Protein AF-A0AAD6HNK3-F1 (afdb_monomer)

Foldseek 3Di:
DDDDDDDDDDDDDPDPPPDPPPLPAPEDADADDDPVCQLCLVVVVVVCVVVVHFYFYAHDDVVVVCVVVVNDDPVPDDPVSVVVLLVVSVVSCVVSVDQFDSDQPQPPADCQLLNLLLVLCCVVQNRRHQLSSQLVNLVRCCGTHVSHHNNDLVSSCVSSVVSVHRSVVSSVNSVVDDSVVVNVCSVVVPPPPPDPPDDDDD

Nearest PDB structures (foldseek):
  1r4w-assembly2_D  TM=7.789E-01  e=7.398E-05  Rattus norvegicus
  1yzx-assembly1_B  TM=7.749E-01  e=1.710E-03  Homo sapiens
  3rpp-assembly1_A  TM=7.207E-01  e=1.178E-03  Homo sapiens
  3rpp-as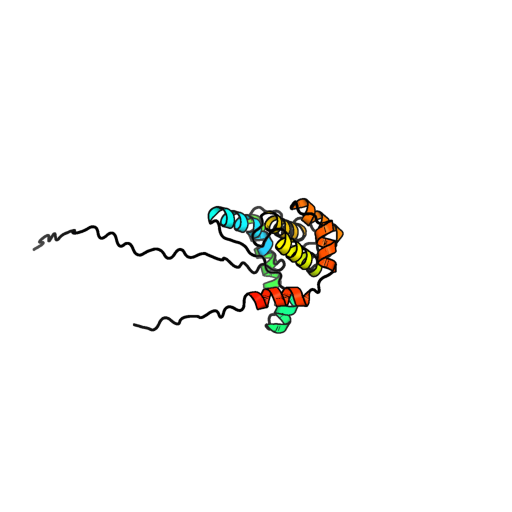sembly2_B  TM=7.094E-01  e=2.006E-03  Homo sapiens
  5xwh-assembly1_A  TM=6.924E-01  e=2.761E-03  Deinococcus radiodurans R1 = ATCC 13939 = DSM 20539

Solvent-accessible surface area (backbone atoms only — not comparable to full-atom values): 12258 Å² total; per-residue (Å²): 144,86,80,88,82,88,84,85,91,80,80,92,73,85,72,85,73,72,73,77,84,70,80,61,74,49,78,44,80,65,25,76,82,52,74,65,55,49,75,42,41,70,59,49,54,54,47,31,67,75,66,71,45,52,49,40,76,36,72,50,62,63,71,63,50,25,71,78,69,75,48,76,56,76,92,75,49,59,69,68,61,58,55,48,50,54,55,51,51,54,51,48,31,63,79,66,71,51,81,65,49,94,76,32,83,49,67,88,57,57,56,66,67,47,45,34,28,49,51,43,45,29,70,75,64,38,62,69,25,71,46,54,54,38,29,53,50,41,55,37,41,29,39,36,55,64,52,41,53,56,61,37,70,69,48,42,26,51,38,25,42,76,29,73,43,66,21,64,63,30,47,60,57,34,70,78,57,62,74,63,61,58,49,49,51,65,52,60,80,61,72,66,82,83,73,79,79,75,80,75,84,129

Organism: NCBI:txid1324776

Radius of gyration: 23.34 Å; Cα contacts (8 Å, |Δi|>4): 187; chains: 1; bounding box: 68×63×58 Å

pLDDT: mean 76.48, std 23.15, range [28.45, 98.56]

Secondary structure (DSSP, 8-state):
------------------------EEEE---S--HHHHHHHHHHHHHHHHHT-EEEE----HHHHHHHHTPPPGGGS-HHHHHHHHHHHHHHHHHHT----SS-TTPSPP-HHHHHHHHHHHHHH-TT-HHHHHHHHHHHHHHHTS---TT-HHHHHHHHHHTTS-HHHHHHHHTSS-HHHHHHHHHHTT--------PPP-

Structure (mmCIF, N/CA/C/O backbone):
data_AF-A0AAD6HNK3-F1
#
_entry.id   AF-A0AAD6HNK3-F1
#
loop_
_atom_site.group_PDB
_atom_site.id
_atom_site.type_symbol
_atom_site.label_atom_id
_atom_site.label_alt_id
_atom_site.label_comp_id
_atom_site.label_asym_id
_atom_site.label_entity_id
_atom_site.label_seq_id
_atom_site.pdbx_PDB_ins_code
_atom_site.Cartn_x
_atom_site.Cartn_y
_atom_site.Cartn_z
_atom_site.occupancy
_atom_site.B_iso_or_equiv
_atom_site.auth_seq_id
_atom_site.auth_comp_id
_atom_site.auth_asym_id
_atom_site.auth_atom_id
_atom_site.pdbx_PDB_model_num
ATOM 1 N N . MET A 1 1 ? 51.265 -46.342 30.326 1.00 39.25 1 MET A N 1
ATOM 2 C CA . MET A 1 1 ? 50.754 -44.956 30.410 1.00 39.25 1 MET A CA 1
ATOM 3 C C . MET A 1 1 ? 49.490 -44.836 29.574 1.00 39.25 1 MET A C 1
ATOM 5 O O . MET A 1 1 ? 49.594 -44.893 28.359 1.00 39.25 1 MET A O 1
ATOM 9 N N . LYS A 1 2 ? 48.328 -44.755 30.231 1.00 35.97 2 LYS A N 1
ATOM 10 C CA . LYS A 1 2 ? 47.051 -44.169 29.773 1.00 35.97 2 LYS A CA 1
ATOM 11 C C . LYS A 1 2 ? 46.091 -44.322 30.959 1.00 35.97 2 LYS A C 1
ATOM 13 O O . LYS A 1 2 ? 45.508 -45.380 31.153 1.00 35.97 2 LYS A O 1
ATOM 18 N N . GLY A 1 3 ? 46.090 -43.317 31.831 1.00 28.45 3 GLY A N 1
ATOM 19 C CA . GLY A 1 3 ? 45.207 -43.238 32.989 1.00 28.45 3 GLY A CA 1
ATOM 20 C C . GLY A 1 3 ? 43.982 -42.408 32.634 1.00 28.45 3 GLY A C 1
ATOM 21 O O . GLY A 1 3 ? 44.117 -41.269 32.196 1.00 28.45 3 GLY A O 1
ATOM 22 N N . SER A 1 4 ? 42.811 -43.009 32.803 1.00 35.03 4 SER A N 1
ATOM 23 C CA . SER A 1 4 ? 41.512 -42.350 32.841 1.00 35.03 4 SER A CA 1
ATOM 24 C C . SER A 1 4 ? 41.441 -41.434 34.065 1.00 35.03 4 SER A C 1
ATOM 26 O O . SER A 1 4 ? 41.804 -41.864 35.158 1.00 35.03 4 SER A O 1
ATOM 28 N N . PHE A 1 5 ? 40.933 -40.212 33.906 1.00 31.34 5 PHE A N 1
ATOM 29 C CA . PHE A 1 5 ? 40.492 -39.384 35.029 1.00 31.34 5 PHE A CA 1
ATOM 30 C C . PHE A 1 5 ? 39.081 -38.868 34.762 1.00 31.34 5 PHE A C 1
ATOM 32 O O . PHE A 1 5 ? 38.806 -38.224 33.753 1.00 31.34 5 PHE A O 1
ATOM 39 N N . LEU A 1 6 ? 38.204 -39.223 35.692 1.00 35.91 6 LEU A N 1
ATOM 40 C CA . LEU A 1 6 ? 36.803 -38.857 35.818 1.00 35.91 6 LEU A CA 1
ATOM 41 C C . LEU A 1 6 ? 36.746 -37.837 36.962 1.00 35.91 6 LEU A C 1
ATOM 43 O O . LEU A 1 6 ? 37.222 -38.148 38.052 1.00 35.91 6 LEU A O 1
ATOM 47 N N . VAL A 1 7 ? 36.202 -36.640 36.738 1.00 32.91 7 VAL A N 1
ATOM 48 C CA . VAL A 1 7 ? 35.832 -35.677 37.799 1.00 32.91 7 VAL A CA 1
ATOM 49 C C . VAL A 1 7 ? 34.654 -34.817 37.282 1.00 32.91 7 VAL A C 1
ATOM 51 O O . VAL A 1 7 ? 34.437 -34.775 36.073 1.00 32.91 7 VAL A O 1
ATOM 54 N N . PRO A 1 8 ? 33.819 -34.214 38.145 1.00 28.88 8 PRO A N 1
ATOM 55 C CA . PRO A 1 8 ? 32.444 -34.630 38.404 1.00 28.88 8 PRO A CA 1
ATOM 56 C C . PRO A 1 8 ? 31.403 -33.626 37.869 1.00 28.88 8 PRO A C 1
ATOM 58 O O . PRO A 1 8 ? 31.723 -32.488 37.541 1.00 28.88 8 PRO A O 1
ATOM 61 N N . VAL A 1 9 ? 30.129 -34.026 37.851 1.00 38.59 9 VAL A N 1
ATOM 62 C CA . VAL A 1 9 ? 28.985 -33.111 37.693 1.00 38.59 9 VAL A CA 1
ATOM 63 C C . VAL A 1 9 ? 28.498 -32.687 39.081 1.00 38.59 9 VAL A C 1
ATOM 65 O O . VAL A 1 9 ? 28.139 -33.563 39.871 1.00 38.59 9 VAL A O 1
ATOM 68 N N . PRO A 1 10 ? 28.417 -31.377 39.371 1.00 30.45 10 PRO A N 1
ATOM 69 C CA . PRO A 1 10 ? 27.518 -30.891 40.406 1.00 30.45 10 PRO A CA 1
ATOM 70 C C . PRO A 1 10 ? 26.607 -29.757 39.914 1.00 30.45 10 PRO A C 1
ATOM 72 O O . PRO A 1 10 ? 27.068 -28.742 39.403 1.00 30.45 10 PRO A O 1
ATOM 75 N N . GLY A 1 11 ? 25.314 -29.908 40.208 1.00 30.30 11 GLY A N 1
ATOM 76 C CA . GLY A 1 11 ? 24.479 -28.788 40.639 1.00 30.30 11 GLY A CA 1
ATOM 77 C C . GLY A 1 11 ? 23.696 -28.059 39.554 1.00 30.30 11 GLY A C 1
ATOM 78 O O . GLY A 1 11 ? 24.193 -27.173 38.871 1.00 30.30 11 GLY A O 1
ATOM 79 N N . THR A 1 12 ? 22.407 -28.376 39.498 1.00 47.00 12 THR A N 1
ATOM 80 C CA . THR A 1 12 ? 21.335 -27.511 39.008 1.00 47.00 12 THR A CA 1
ATOM 81 C C . THR A 1 12 ? 21.426 -26.117 39.637 1.00 47.00 12 THR A C 1
ATOM 83 O O . THR A 1 12 ? 21.018 -25.935 40.781 1.00 47.00 12 THR A O 1
ATOM 86 N N . ASN A 1 13 ? 21.899 -25.125 38.885 1.00 29.30 13 ASN A N 1
ATOM 87 C CA . ASN A 1 13 ? 21.553 -23.733 39.147 1.00 29.30 13 ASN A CA 1
ATOM 88 C C . ASN A 1 13 ? 20.519 -23.316 38.105 1.00 29.30 13 ASN A C 1
ATOM 90 O O . ASN A 1 13 ? 20.842 -22.992 36.964 1.00 29.30 13 ASN A O 1
ATOM 94 N N . HIS A 1 14 ? 19.255 -23.382 38.524 1.00 33.47 14 HIS A N 1
ATOM 95 C CA . HIS A 1 14 ? 18.193 -22.563 37.964 1.00 33.47 14 HIS A CA 1
ATOM 96 C C . HIS A 1 14 ? 18.654 -21.113 38.126 1.00 33.47 14 HIS A C 1
ATOM 98 O O . HIS A 1 14 ? 18.681 -20.597 39.238 1.00 33.47 14 HIS A O 1
ATOM 104 N N . ASP A 1 15 ? 19.090 -20.491 37.040 1.00 32.34 15 ASP A N 1
ATOM 105 C CA . ASP A 1 15 ? 19.336 -19.059 37.015 1.00 32.34 15 ASP A CA 1
ATOM 106 C C . ASP A 1 15 ? 18.029 -18.383 36.580 1.00 32.34 15 ASP A C 1
ATOM 108 O O . ASP A 1 15 ? 17.649 -18.511 35.411 1.00 32.34 15 ASP A O 1
ATOM 112 N N . PRO A 1 16 ? 17.285 -17.718 37.485 1.00 37.75 16 PRO A N 1
ATOM 113 C CA . PRO A 1 16 ? 16.109 -16.954 37.127 1.00 37.75 16 PRO A CA 1
ATOM 114 C C . PRO A 1 16 ? 16.589 -15.582 36.652 1.00 37.75 16 PRO A C 1
ATOM 116 O O . PRO A 1 16 ? 16.291 -14.549 37.252 1.00 37.75 16 PRO A O 1
ATOM 119 N N . ARG A 1 17 ? 17.362 -15.557 35.566 1.00 31.56 17 ARG A N 1
ATOM 120 C CA . ARG A 1 17 ? 17.547 -14.334 34.796 1.00 31.56 17 ARG A CA 1
ATOM 121 C C . ARG A 1 17 ? 16.224 -14.075 34.096 1.00 31.56 17 ARG A C 1
ATOM 123 O O . ARG A 1 17 ? 15.977 -14.584 33.011 1.00 31.56 17 ARG A O 1
ATOM 130 N N . VAL A 1 18 ? 15.370 -13.353 34.822 1.00 35.50 18 VAL A N 1
ATOM 131 C CA . VAL A 1 18 ? 14.187 -12.626 34.362 1.00 35.50 18 VAL A CA 1
ATOM 132 C C . VAL A 1 18 ? 14.390 -12.266 32.896 1.00 35.50 18 VAL A C 1
ATOM 134 O O . VAL A 1 18 ? 15.212 -11.402 32.589 1.00 35.50 18 VAL A O 1
ATOM 137 N N . GLU A 1 19 ? 13.702 -12.966 31.991 1.00 30.16 19 GLU A N 1
ATOM 138 C CA . GLU A 1 19 ? 13.618 -12.491 30.618 1.00 30.16 19 GLU A CA 1
ATOM 139 C C . GLU A 1 19 ? 12.928 -11.130 30.695 1.00 30.16 19 GLU A C 1
ATOM 141 O O . GLU A 1 19 ? 11.803 -11.055 31.199 1.00 30.16 19 GLU A O 1
ATOM 146 N N . PRO A 1 20 ? 13.579 -10.030 30.279 1.00 33.25 20 PRO A N 1
ATOM 147 C CA . PRO A 1 20 ? 12.863 -8.781 30.173 1.00 33.25 20 PRO A CA 1
ATOM 148 C C . PRO A 1 20 ? 11.767 -9.008 29.136 1.00 33.25 20 PRO A C 1
ATOM 150 O O . PRO A 1 20 ? 12.047 -9.387 27.997 1.00 33.25 20 PRO A O 1
ATOM 153 N N . GLU A 1 21 ? 10.522 -8.809 29.560 1.00 29.42 21 GLU A N 1
ATOM 154 C CA . GLU A 1 21 ? 9.335 -8.820 28.716 1.00 29.42 21 GLU A CA 1
ATOM 155 C C . GLU A 1 21 ? 9.482 -7.677 27.702 1.00 29.42 21 GLU A C 1
ATOM 157 O O . GLU A 1 21 ? 9.057 -6.540 27.905 1.00 29.42 21 GLU A O 1
ATOM 162 N N . TYR A 1 22 ? 10.221 -7.947 26.628 1.00 32.38 22 TYR A N 1
ATOM 163 C CA . TYR A 1 22 ? 10.477 -6.982 25.579 1.00 32.38 22 TYR A CA 1
ATOM 164 C C . TYR A 1 22 ? 9.176 -6.863 24.797 1.00 32.38 22 TYR A C 1
ATOM 166 O O . TYR A 1 22 ? 8.897 -7.681 23.917 1.00 32.38 22 TYR A O 1
ATOM 174 N N . GLN A 1 23 ? 8.362 -5.859 25.129 1.00 30.72 23 GLN A N 1
ATOM 175 C CA . GLN A 1 23 ? 7.278 -5.414 24.261 1.00 30.72 23 GLN A CA 1
ATOM 176 C C . GLN A 1 23 ? 7.896 -5.066 22.903 1.00 30.72 23 GLN A C 1
ATOM 178 O O . GLN A 1 23 ? 8.401 -3.964 22.690 1.00 30.72 23 GLN A O 1
ATOM 183 N N . ARG A 1 24 ? 7.910 -6.029 21.975 1.00 36.25 24 ARG A N 1
ATOM 184 C CA . ARG A 1 24 ? 8.343 -5.813 20.596 1.00 36.25 24 ARG A CA 1
ATOM 185 C C . ARG A 1 24 ? 7.287 -4.957 19.913 1.00 36.25 24 ARG A C 1
ATOM 187 O O . ARG A 1 24 ? 6.414 -5.464 19.215 1.00 36.25 24 ARG A O 1
ATOM 194 N N . LYS A 1 25 ? 7.381 -3.643 20.098 1.00 30.39 25 LYS A N 1
ATOM 195 C CA . LYS A 1 25 ? 6.778 -2.678 19.183 1.00 30.39 25 LYS A CA 1
ATOM 196 C C . LYS A 1 25 ? 7.542 -2.791 17.866 1.00 30.39 25 LYS A C 1
ATOM 198 O O . LYS A 1 25 ? 8.607 -2.204 17.700 1.00 30.39 25 LYS A O 1
ATOM 203 N N . SER A 1 26 ? 7.058 -3.626 16.950 1.00 34.84 26 SER A N 1
ATOM 204 C CA . SER A 1 26 ? 7.588 -3.665 15.590 1.00 34.84 26 SER A CA 1
ATOM 205 C C . SER A 1 26 ? 6.954 -2.541 14.782 1.00 34.84 26 SER A C 1
ATOM 207 O O . SER A 1 26 ? 5.930 -2.718 14.127 1.00 34.84 26 SER A O 1
ATOM 209 N N . THR A 1 27 ? 7.565 -1.362 14.828 1.00 33.31 27 THR A N 1
ATOM 210 C CA . THR A 1 27 ? 7.199 -0.256 13.945 1.00 33.31 27 THR A CA 1
ATOM 211 C C . THR A 1 27 ? 7.597 -0.628 12.516 1.00 33.31 27 THR A C 1
ATOM 213 O O . THR A 1 27 ? 8.778 -0.619 12.172 1.00 33.31 27 THR A O 1
ATOM 216 N N . SER A 1 28 ? 6.627 -0.998 11.675 1.00 37.28 28 SER A N 1
ATOM 217 C CA . SER A 1 28 ? 6.866 -1.262 10.254 1.00 37.28 28 SER A CA 1
ATOM 218 C C . SER A 1 28 ? 6.497 -0.027 9.440 1.00 37.28 28 SER A C 1
ATOM 220 O O . SER A 1 28 ? 5.332 0.252 9.164 1.00 37.28 28 SER A O 1
ATOM 222 N N . SER A 1 29 ? 7.508 0.736 9.042 1.00 37.72 29 SER A N 1
ATOM 223 C CA . SER A 1 29 ? 7.374 1.875 8.137 1.00 37.72 29 SER A CA 1
ATOM 224 C C . SER A 1 29 ? 7.132 1.398 6.698 1.00 37.72 29 SER A C 1
ATOM 226 O O . SER A 1 29 ? 8.008 1.460 5.839 1.00 37.72 29 SER A O 1
ATOM 228 N N . SER A 1 30 ? 5.940 0.869 6.416 1.00 35.44 30 SER A N 1
ATOM 229 C CA . SER A 1 30 ? 5.537 0.528 5.049 1.00 35.44 30 SER A CA 1
ATOM 230 C C . SER A 1 30 ? 4.569 1.573 4.508 1.00 35.44 30 SER A C 1
ATOM 232 O O . SER A 1 30 ? 3.353 1.466 4.648 1.00 35.44 30 SER A O 1
ATOM 234 N N . GLY A 1 31 ? 5.151 2.607 3.904 1.00 34.88 31 GLY A N 1
ATOM 235 C CA . GLY A 1 31 ? 4.460 3.660 3.182 1.00 34.88 31 GLY A CA 1
ATOM 236 C C . GLY A 1 31 ? 4.770 3.576 1.691 1.00 34.88 31 GLY A C 1
ATOM 237 O O . GLY A 1 31 ? 5.904 3.792 1.279 1.00 34.88 31 GLY A O 1
ATOM 238 N N . TYR A 1 32 ? 3.741 3.252 0.911 1.00 42.19 32 TYR A N 1
ATOM 239 C CA . TYR A 1 32 ? 3.716 3.063 -0.540 1.00 42.19 32 TYR A CA 1
ATOM 240 C C . TYR A 1 32 ? 4.675 2.052 -1.179 1.00 42.19 32 TYR A C 1
ATOM 242 O O . TYR A 1 32 ? 5.769 1.765 -0.724 1.00 42.19 32 TYR A O 1
ATOM 250 N N . LEU A 1 33 ? 4.193 1.491 -2.281 1.00 51.41 33 LEU A N 1
ATOM 251 C CA . LEU A 1 33 ? 4.428 0.144 -2.784 1.00 51.41 33 LEU A CA 1
ATOM 252 C C . LEU A 1 33 ? 5.654 -0.039 -3.697 1.00 51.41 33 LEU A C 1
ATOM 254 O O . LEU A 1 33 ? 5.539 0.067 -4.924 1.00 51.41 33 LEU A O 1
ATOM 258 N N . PRO A 1 34 ? 6.830 -0.432 -3.187 1.00 62.62 34 PRO A N 1
ATOM 259 C CA . PRO A 1 34 ? 7.730 -1.231 -3.994 1.00 62.62 34 PRO A CA 1
ATOM 260 C C . PRO A 1 34 ? 7.088 -2.609 -4.213 1.00 62.62 34 PRO A C 1
ATOM 262 O O . PRO A 1 34 ? 6.325 -3.095 -3.379 1.00 62.62 34 PRO A O 1
ATOM 265 N N . SER A 1 35 ? 7.427 -3.274 -5.316 1.00 60.47 35 SER A N 1
ATOM 266 C CA . SER A 1 35 ? 6.960 -4.638 -5.602 1.00 60.47 35 SER A CA 1
ATOM 267 C C . SER A 1 35 ? 7.191 -5.603 -4.429 1.00 60.47 35 SER A C 1
ATOM 269 O O . SER A 1 35 ? 6.387 -6.502 -4.214 1.00 60.47 35 SER A O 1
ATOM 271 N N . VAL A 1 36 ? 8.240 -5.382 -3.624 1.00 69.25 36 VAL A N 1
ATOM 272 C CA . VAL A 1 36 ? 8.530 -6.182 -2.419 1.00 69.25 36 VAL A CA 1
ATOM 273 C C . VAL A 1 36 ? 7.455 -6.062 -1.336 1.00 69.25 36 VAL A C 1
ATOM 275 O O . VAL A 1 36 ? 7.157 -7.051 -0.677 1.00 69.25 36 VAL A O 1
ATOM 278 N N . GLY A 1 37 ? 6.824 -4.889 -1.197 1.00 76.12 37 GLY A N 1
ATOM 279 C CA . GLY A 1 37 ? 5.762 -4.676 -0.216 1.00 76.12 37 GLY A CA 1
ATOM 280 C C . GLY A 1 37 ? 4.590 -5.618 -0.463 1.00 76.12 37 GLY A C 1
ATOM 281 O O . GLY A 1 37 ? 4.105 -6.242 0.471 1.00 76.12 37 GLY A O 1
ATOM 282 N N . TYR A 1 38 ? 4.191 -5.793 -1.726 1.00 86.19 38 TYR A N 1
ATOM 283 C CA . TYR A 1 38 ? 3.145 -6.745 -2.100 1.00 86.19 38 TYR A CA 1
ATOM 284 C C . TYR A 1 38 ? 3.608 -8.207 -2.000 1.00 86.19 38 TYR A C 1
ATOM 286 O O . TYR A 1 38 ? 2.895 -9.027 -1.424 1.00 86.19 38 TYR A O 1
ATOM 294 N N . ILE A 1 39 ? 4.812 -8.524 -2.503 1.00 88.19 39 ILE A N 1
ATOM 295 C CA . ILE A 1 39 ? 5.355 -9.896 -2.539 1.00 88.19 39 ILE A CA 1
ATOM 296 C C . ILE A 1 39 ? 5.341 -10.565 -1.157 1.00 88.19 39 ILE A C 1
ATOM 298 O O . ILE A 1 39 ? 5.015 -11.751 -1.053 1.00 88.19 39 ILE A O 1
ATOM 302 N N . ASP A 1 40 ? 5.680 -9.826 -0.099 1.00 86.75 40 ASP A N 1
ATOM 303 C CA . ASP A 1 40 ? 5.786 -10.380 1.253 1.00 86.75 40 ASP A CA 1
ATOM 304 C C . ASP A 1 40 ? 4.598 -10.034 2.168 1.00 86.75 40 ASP A C 1
ATOM 306 O O . ASP A 1 40 ? 4.528 -10.557 3.279 1.00 86.75 40 ASP A O 1
ATOM 310 N N . CYS A 1 41 ? 3.617 -9.242 1.715 1.00 85.88 41 CYS A N 1
ATOM 311 C CA . CYS A 1 41 ? 2.533 -8.728 2.564 1.00 85.88 41 CYS A CA 1
ATOM 312 C C . CYS A 1 41 ? 1.754 -9.828 3.304 1.00 85.88 41 CYS A C 1
ATOM 314 O O . CYS A 1 41 ? 1.608 -9.790 4.526 1.00 85.88 41 CYS A O 1
ATOM 316 N N . ARG A 1 42 ? 1.308 -10.868 2.585 1.00 88.19 42 ARG A N 1
ATOM 317 C CA . ARG A 1 42 ? 0.565 -11.987 3.194 1.00 88.19 42 ARG A CA 1
ATOM 318 C C . ARG A 1 42 ? 1.421 -12.810 4.155 1.00 88.19 42 ARG A C 1
ATOM 320 O O . ARG A 1 42 ? 0.929 -13.266 5.184 1.00 88.19 42 ARG A O 1
ATOM 327 N N . ARG A 1 43 ? 2.710 -12.985 3.852 1.00 89.56 43 ARG A N 1
ATOM 328 C CA . ARG A 1 43 ? 3.647 -13.679 4.750 1.00 89.56 43 ARG A CA 1
ATOM 329 C C . ARG A 1 43 ? 3.904 -12.875 6.017 1.00 89.56 43 ARG A C 1
ATOM 331 O O . ARG A 1 43 ? 3.959 -13.454 7.097 1.00 89.56 43 ARG A O 1
ATOM 338 N N . PHE A 1 44 ? 4.034 -11.561 5.888 1.00 89.94 44 PHE A N 1
ATOM 339 C CA . PHE A 1 44 ? 4.177 -10.662 7.021 1.00 89.94 44 PHE A CA 1
ATOM 340 C C . PHE A 1 44 ? 2.962 -10.755 7.950 1.00 89.94 44 PHE A C 1
ATOM 342 O O . PHE A 1 44 ? 3.135 -10.981 9.141 1.00 89.94 44 PHE A O 1
ATOM 349 N N . GLN A 1 45 ? 1.741 -10.734 7.410 1.00 87.25 45 GLN A N 1
ATOM 350 C CA . GLN A 1 45 ? 0.517 -10.916 8.200 1.00 87.25 45 GLN A CA 1
ATOM 351 C C . GLN A 1 45 ? 0.484 -12.269 8.937 1.00 87.25 45 GLN A C 1
ATOM 353 O O . GLN A 1 45 ? 0.124 -12.337 10.109 1.00 87.25 45 GLN A O 1
ATOM 358 N N . GLN A 1 46 ? 0.917 -13.356 8.289 1.00 90.25 46 GLN A N 1
ATOM 359 C CA . GLN A 1 46 ? 1.040 -14.661 8.951 1.00 90.25 46 GLN A CA 1
ATOM 360 C C . GLN A 1 46 ? 2.060 -14.647 10.093 1.00 90.25 46 GLN A C 1
ATOM 362 O O . GLN A 1 46 ? 1.849 -15.308 11.108 1.00 90.25 46 GLN A O 1
ATOM 367 N N . LEU A 1 47 ? 3.177 -13.936 9.926 1.00 92.12 47 LEU A N 1
ATOM 368 C CA . LEU A 1 47 ? 4.184 -13.797 10.972 1.00 92.12 47 LEU A CA 1
ATOM 369 C C . LEU A 1 47 ? 3.623 -13.018 12.162 1.00 92.12 47 LEU A C 1
ATOM 371 O O . LEU A 1 47 ? 3.751 -13.481 13.287 1.00 92.12 47 LEU A O 1
ATOM 375 N N . VAL A 1 48 ? 2.944 -11.906 11.893 1.00 89.69 48 VAL A N 1
ATOM 376 C CA . VAL A 1 48 ? 2.278 -11.058 12.889 1.00 89.69 48 VAL A CA 1
ATOM 377 C C . VAL A 1 48 ? 1.317 -11.870 13.751 1.00 89.69 48 VAL A C 1
ATOM 379 O O . VAL A 1 48 ? 1.427 -11.832 14.973 1.00 89.69 48 VAL A O 1
ATOM 382 N N . ILE A 1 49 ? 0.465 -12.694 13.127 1.00 89.19 49 ILE A N 1
ATOM 383 C CA . ILE A 1 49 ? -0.452 -13.601 13.837 1.00 89.19 49 ILE A CA 1
ATOM 384 C C . ILE A 1 49 ? 0.321 -14.604 14.703 1.00 89.19 49 ILE A C 1
ATOM 386 O O . ILE A 1 49 ? -0.042 -14.843 15.850 1.00 89.19 49 ILE A O 1
ATOM 390 N N . LYS A 1 50 ? 1.400 -15.196 14.176 1.00 93.44 50 LYS A N 1
ATOM 391 C CA . LYS A 1 50 ? 2.201 -16.192 14.908 1.00 93.44 50 LYS A CA 1
ATOM 392 C C . LYS A 1 50 ? 2.945 -15.608 16.103 1.00 93.44 50 LYS A C 1
ATOM 394 O O . LYS A 1 50 ? 3.174 -16.325 17.070 1.00 93.44 50 LYS A O 1
ATOM 399 N N . THR A 1 51 ? 3.379 -14.355 16.015 1.00 93.81 51 THR A N 1
ATOM 400 C CA . THR A 1 51 ? 4.202 -13.711 17.046 1.00 93.81 51 THR A CA 1
ATOM 401 C C . THR A 1 51 ? 3.415 -12.768 17.944 1.00 93.81 51 THR A C 1
ATOM 403 O O . THR A 1 51 ? 4.002 -12.234 18.879 1.00 93.81 51 THR A O 1
ATOM 406 N N . ASN A 1 52 ? 2.135 -12.525 17.647 1.00 89.81 52 ASN A N 1
ATOM 407 C CA . ASN A 1 52 ? 1.307 -11.510 18.300 1.00 89.81 52 ASN A CA 1
ATOM 408 C C . ASN A 1 52 ? 1.989 -10.125 18.326 1.00 89.81 52 ASN A C 1
ATOM 410 O O . ASN A 1 52 ? 1.977 -9.421 19.335 1.00 89.81 52 ASN A O 1
ATOM 414 N N . ALA A 1 53 ? 2.679 -9.782 17.234 1.00 91.19 53 ALA A N 1
ATOM 415 C CA . ALA A 1 53 ? 3.392 -8.514 17.131 1.00 91.19 53 ALA A CA 1
ATOM 416 C C . ALA A 1 53 ? 2.414 -7.405 16.742 1.00 91.19 53 ALA A C 1
ATOM 418 O O . ALA A 1 53 ? 1.576 -7.623 15.878 1.00 91.19 53 ALA A O 1
ATOM 419 N N . GLN A 1 54 ? 2.562 -6.216 17.324 1.00 90.50 54 GLN A N 1
ATOM 420 C CA . GLN A 1 54 ? 1.764 -5.067 16.902 1.00 90.50 54 GLN A CA 1
ATOM 421 C C . GLN A 1 54 ? 2.349 -4.450 15.635 1.00 90.50 54 GLN A C 1
ATOM 423 O O . GLN A 1 54 ? 3.564 -4.228 15.539 1.00 90.50 54 GLN A O 1
ATOM 428 N N . VAL A 1 55 ? 1.485 -4.136 14.677 1.00 88.88 55 VAL A N 1
ATOM 429 C CA . VAL A 1 55 ? 1.843 -3.506 13.412 1.00 88.88 55 VAL A CA 1
ATOM 430 C C . VAL A 1 55 ? 1.200 -2.137 13.329 1.00 88.88 55 VAL A C 1
ATOM 432 O O . VAL A 1 55 ? -0.006 -1.978 13.431 1.00 88.88 55 VAL A O 1
ATOM 435 N N . ILE A 1 56 ? 2.030 -1.136 13.064 1.00 89.06 56 ILE A N 1
ATOM 436 C CA . ILE A 1 56 ? 1.589 0.238 12.842 1.00 89.06 56 ILE A CA 1
ATOM 437 C C . ILE A 1 56 ? 2.064 0.640 11.455 1.00 89.06 56 ILE A C 1
ATOM 439 O O . ILE A 1 56 ? 3.272 0.659 11.213 1.00 89.06 56 ILE A O 1
ATOM 443 N N . TYR A 1 57 ? 1.137 0.969 10.556 1.00 87.56 57 TYR A N 1
ATOM 444 C CA . TYR A 1 57 ? 1.498 1.480 9.235 1.00 87.56 57 TYR A CA 1
ATOM 445 C C . TYR A 1 57 ? 1.806 2.965 9.283 1.00 87.56 57 TYR A C 1
ATOM 447 O O . TYR A 1 57 ? 1.079 3.753 9.886 1.00 87.56 57 TYR A O 1
ATOM 455 N N . LYS A 1 58 ? 2.868 3.347 8.577 1.00 84.94 58 LYS A N 1
ATOM 456 C CA . LYS A 1 58 ? 3.267 4.741 8.405 1.00 84.94 58 LYS A CA 1
ATOM 457 C C . LYS A 1 58 ? 3.396 5.040 6.916 1.00 84.94 58 LYS A C 1
ATOM 459 O O . LYS A 1 58 ? 4.317 4.512 6.287 1.00 84.94 58 LYS A O 1
ATOM 464 N N . PRO A 1 59 ? 2.485 5.840 6.339 1.00 85.25 59 PRO A N 1
ATOM 465 C CA . PRO A 1 59 ? 2.622 6.328 4.976 1.00 85.25 59 PRO A CA 1
ATOM 466 C C . PRO A 1 59 ? 3.929 7.103 4.786 1.00 85.25 59 PRO A C 1
ATOM 468 O O . PRO A 1 59 ? 4.396 7.777 5.697 1.00 85.25 59 PRO A O 1
ATOM 471 N N . ILE A 1 60 ? 4.519 7.013 3.596 1.00 81.56 60 ILE A N 1
ATOM 472 C CA . ILE A 1 60 ? 5.781 7.672 3.244 1.00 81.56 60 ILE A CA 1
ATOM 473 C C . ILE A 1 60 ? 5.619 8.248 1.843 1.00 81.56 60 ILE A C 1
ATOM 475 O O . ILE A 1 60 ? 5.172 7.557 0.924 1.00 81.56 60 ILE A O 1
ATOM 479 N N . ASP A 1 61 ? 6.016 9.505 1.662 1.00 82.62 61 ASP A N 1
ATOM 480 C CA . ASP A 1 61 ? 6.200 10.084 0.335 1.00 82.62 61 ASP A CA 1
ATOM 481 C C . ASP A 1 61 ? 7.606 9.759 -0.176 1.00 82.62 61 ASP A C 1
ATOM 483 O O . ASP A 1 61 ? 8.593 10.397 0.194 1.00 82.62 61 ASP A O 1
ATOM 487 N N . LEU A 1 62 ? 7.708 8.752 -1.043 1.00 77.62 62 LEU A N 1
ATOM 488 C CA . LEU A 1 62 ? 8.991 8.324 -1.597 1.00 77.62 62 LEU A CA 1
ATOM 489 C C . LEU A 1 62 ? 9.629 9.366 -2.523 1.00 77.62 62 LEU A C 1
ATOM 491 O O . LEU A 1 62 ? 10.854 9.443 -2.571 1.00 77.62 62 LEU A O 1
ATOM 495 N N . ILE A 1 63 ? 8.840 10.156 -3.260 1.00 80.12 63 ILE A N 1
ATOM 496 C CA . ILE A 1 63 ? 9.386 11.168 -4.178 1.00 80.12 63 ILE A CA 1
ATOM 497 C C . ILE A 1 63 ? 10.045 12.270 -3.356 1.00 80.12 63 ILE A C 1
ATOM 499 O O . ILE A 1 63 ? 11.207 12.606 -3.596 1.00 80.12 63 ILE A O 1
ATOM 503 N N . TYR A 1 64 ? 9.331 12.760 -2.343 1.00 82.38 64 TYR A N 1
ATOM 504 C CA . TYR A 1 64 ? 9.878 13.712 -1.388 1.00 82.38 64 TYR A CA 1
ATOM 505 C C . TYR A 1 64 ? 11.100 13.130 -0.662 1.00 82.38 64 TYR A C 1
ATOM 507 O O . TYR A 1 64 ? 12.165 13.744 -0.667 1.00 82.38 64 TYR A O 1
ATOM 515 N N . THR A 1 65 ? 11.011 11.895 -0.156 1.00 82.12 65 THR A N 1
ATOM 516 C CA . THR A 1 65 ? 12.127 11.221 0.532 1.00 82.12 65 THR A CA 1
ATOM 517 C C . THR A 1 65 ? 13.378 11.121 -0.346 1.00 82.12 65 THR A C 1
ATOM 519 O O . THR A 1 65 ? 14.487 11.371 0.127 1.00 82.12 65 THR A O 1
ATOM 522 N N . PHE A 1 66 ? 13.245 10.792 -1.636 1.00 80.81 66 PHE A N 1
ATOM 523 C CA . PHE A 1 66 ? 14.383 10.767 -2.562 1.00 80.81 66 PHE A CA 1
ATOM 524 C C . PHE A 1 66 ? 15.007 12.154 -2.750 1.00 80.81 66 PHE A C 1
ATOM 526 O O . PHE A 1 66 ? 16.233 12.260 -2.755 1.00 80.81 66 PHE A O 1
ATOM 533 N N . SER A 1 67 ? 14.186 13.207 -2.833 1.00 81.62 67 SER A N 1
ATOM 534 C CA . SER A 1 67 ? 14.674 14.583 -3.000 1.00 81.62 67 SER A CA 1
ATOM 535 C C . SER A 1 67 ? 15.519 15.076 -1.822 1.00 81.62 67 SER A C 1
ATOM 537 O O . SER A 1 67 ? 16.513 15.760 -2.045 1.00 81.62 67 SER A O 1
ATOM 539 N N . ILE A 1 68 ? 15.184 14.672 -0.591 1.00 82.94 68 ILE A N 1
ATOM 540 C CA . ILE A 1 68 ? 15.897 15.108 0.622 1.00 82.94 68 ILE A CA 1
ATOM 541 C C . ILE A 1 68 ? 17.063 14.190 1.019 1.00 82.94 68 ILE A C 1
ATOM 543 O O . ILE A 1 68 ? 17.984 14.630 1.698 1.00 82.94 68 ILE A O 1
ATOM 547 N N . SER A 1 69 ? 17.048 12.915 0.611 1.00 81.44 69 SER A N 1
ATOM 548 C CA . SER A 1 69 ? 18.078 11.926 0.986 1.00 81.44 69 SER A CA 1
ATOM 549 C C . SER A 1 69 ? 19.226 11.795 -0.020 1.00 81.44 69 SER A C 1
ATOM 551 O O . SER A 1 69 ? 20.195 11.086 0.245 1.00 81.44 69 SER A O 1
ATOM 553 N N . GLY A 1 70 ? 19.115 12.421 -1.197 1.00 76.06 70 GLY A N 1
ATOM 554 C CA . GLY A 1 70 ? 20.073 12.258 -2.298 1.00 76.06 70 GLY A CA 1
ATOM 555 C C . GLY A 1 70 ? 19.946 10.921 -3.045 1.00 76.06 70 GLY A C 1
ATOM 556 O O . GLY A 1 70 ? 20.778 10.594 -3.892 1.00 76.06 70 GLY A O 1
ATOM 557 N N . GLY A 1 71 ? 18.912 10.127 -2.750 1.00 78.75 71 GLY A N 1
ATOM 558 C CA . GLY A 1 71 ? 18.626 8.880 -3.451 1.00 78.75 71 GLY A CA 1
ATOM 559 C C . GLY A 1 71 ? 18.043 9.116 -4.848 1.00 78.75 71 GLY A C 1
ATOM 560 O O . GLY A 1 71 ? 17.165 9.950 -5.036 1.00 78.75 71 GLY A O 1
ATOM 561 N N . LEU A 1 72 ? 18.478 8.331 -5.840 1.00 79.75 72 LEU A N 1
ATOM 562 C CA . LEU A 1 72 ? 17.930 8.428 -7.197 1.00 79.75 72 LEU A CA 1
ATOM 563 C C . LEU A 1 72 ? 16.568 7.712 -7.329 1.00 79.75 72 LEU A C 1
ATOM 565 O O . LEU A 1 72 ? 16.471 6.506 -7.017 1.00 79.75 72 LEU A O 1
ATOM 569 N N . PRO A 1 73 ? 15.543 8.392 -7.888 1.00 79.69 73 PRO A N 1
ATOM 570 C CA . PRO A 1 73 ? 14.299 7.768 -8.320 1.00 79.69 73 PRO A CA 1
ATOM 571 C C . PRO A 1 73 ? 14.552 6.567 -9.229 1.00 79.69 73 PRO A C 1
ATOM 573 O O . PRO A 1 73 ? 15.518 6.532 -9.991 1.00 79.69 73 PRO A O 1
ATOM 576 N N . VAL A 1 74 ? 13.651 5.580 -9.193 1.00 80.88 74 VAL A N 1
ATOM 577 C CA . VAL A 1 74 ? 13.827 4.302 -9.909 1.00 80.88 74 VAL A CA 1
ATOM 578 C C . VAL A 1 74 ? 14.193 4.510 -11.379 1.00 80.88 74 VAL A C 1
ATOM 580 O O . VAL A 1 74 ? 15.163 3.911 -11.830 1.00 80.88 74 VAL A O 1
ATOM 583 N N . LYS A 1 75 ? 13.473 5.384 -12.097 1.00 80.25 75 LYS A N 1
ATOM 584 C CA . LYS A 1 75 ? 13.671 5.641 -13.536 1.00 80.25 75 LYS A CA 1
ATOM 585 C C . LYS A 1 75 ? 15.051 6.218 -13.888 1.00 80.25 75 LYS A C 1
ATOM 587 O O . LYS A 1 75 ? 15.456 6.115 -15.036 1.00 80.25 75 LYS A O 1
ATOM 592 N N . GLN A 1 76 ? 15.760 6.802 -12.923 1.00 83.56 76 GLN A N 1
ATOM 593 C CA . GLN A 1 76 ? 17.081 7.414 -13.114 1.00 83.56 76 GLN A CA 1
ATOM 594 C C . GLN A 1 76 ? 18.235 6.464 -12.752 1.00 83.56 76 GLN A C 1
ATOM 596 O O . GLN A 1 76 ? 19.402 6.842 -12.807 1.00 83.56 76 GLN A O 1
ATOM 601 N N . ARG A 1 77 ? 17.934 5.225 -12.345 1.00 85.31 77 ARG A N 1
ATOM 602 C CA . ARG A 1 77 ? 18.956 4.224 -12.013 1.00 85.31 77 ARG A CA 1
ATOM 603 C C . ARG A 1 77 ? 19.572 3.638 -13.286 1.00 85.31 77 ARG A C 1
ATOM 605 O O . ARG A 1 77 ? 18.932 3.597 -14.331 1.00 85.31 77 ARG A O 1
ATOM 612 N N . ALA A 1 78 ? 20.797 3.124 -13.165 1.00 88.88 78 ALA A N 1
ATOM 613 C CA . ALA A 1 78 ? 21.513 2.483 -14.269 1.00 88.88 78 ALA A CA 1
ATOM 614 C C . ALA A 1 78 ? 20.664 1.388 -14.966 1.00 88.88 78 ALA A C 1
ATOM 616 O O . ALA A 1 78 ? 19.983 0.626 -14.263 1.00 88.88 78 ALA A O 1
ATOM 617 N N . PRO A 1 79 ? 20.734 1.246 -16.307 1.00 89.75 79 PRO A N 1
ATOM 618 C CA . PRO A 1 79 ? 19.919 0.289 -17.065 1.00 89.75 79 PRO A CA 1
ATOM 619 C C . PRO A 1 79 ? 20.004 -1.153 -16.552 1.00 89.75 79 PRO A C 1
ATOM 621 O O . PRO A 1 79 ? 19.000 -1.860 -16.505 1.00 89.75 79 PRO A O 1
ATOM 624 N N . GLN A 1 80 ? 21.179 -1.575 -16.078 1.00 92.38 80 GLN A N 1
ATOM 625 C CA . GLN A 1 80 ? 21.403 -2.907 -15.515 1.00 92.38 80 GLN A CA 1
ATOM 626 C C . GLN A 1 80 ? 20.557 -3.137 -14.255 1.00 92.38 80 GLN A C 1
ATOM 628 O O . GLN A 1 80 ? 19.984 -4.209 -14.081 1.00 92.38 80 GLN A O 1
ATOM 633 N N . ARG A 1 81 ? 20.414 -2.120 -13.392 1.00 88.62 81 ARG A N 1
ATOM 634 C CA . ARG A 1 81 ? 19.582 -2.202 -12.177 1.00 88.62 81 ARG A CA 1
ATOM 635 C C . ARG A 1 81 ? 18.092 -2.213 -12.507 1.00 88.62 81 ARG A C 1
ATOM 637 O O . ARG A 1 81 ? 17.324 -2.867 -11.804 1.00 88.62 81 ARG A O 1
ATOM 644 N N . LEU A 1 82 ? 17.688 -1.494 -13.554 1.00 87.06 82 LEU A N 1
ATOM 645 C CA . LEU A 1 82 ? 16.313 -1.515 -14.055 1.00 87.06 82 LEU A CA 1
ATOM 646 C C . LEU A 1 82 ? 15.952 -2.897 -14.611 1.00 87.06 82 LEU A C 1
ATOM 648 O O . LEU A 1 82 ? 14.925 -3.448 -14.229 1.00 87.06 82 LEU A O 1
ATOM 652 N N . ALA A 1 83 ? 16.821 -3.484 -15.437 1.00 89.25 83 ALA A N 1
ATOM 653 C CA . ALA A 1 83 ? 16.626 -4.822 -15.988 1.00 89.25 83 ALA A CA 1
ATOM 654 C C . ALA A 1 83 ? 16.606 -5.899 -14.890 1.00 89.25 83 ALA A C 1
ATOM 656 O O . ALA A 1 83 ? 15.697 -6.727 -14.843 1.00 89.25 83 ALA A O 1
ATOM 657 N N . TYR A 1 84 ? 17.561 -5.843 -13.955 1.00 90.94 84 TYR A N 1
ATOM 658 C CA . TYR A 1 84 ? 17.668 -6.817 -12.867 1.00 90.94 84 TYR A CA 1
ATOM 659 C C . TYR A 1 84 ? 16.435 -6.828 -11.952 1.00 90.94 84 TYR A C 1
ATOM 661 O O . TYR A 1 84 ? 16.029 -7.884 -11.475 1.00 90.94 84 TYR A O 1
ATOM 669 N N . ARG A 1 85 ? 15.774 -5.677 -11.757 1.00 88.88 85 ARG A N 1
ATOM 670 C CA . ARG A 1 85 ? 14.513 -5.607 -11.003 1.00 88.88 85 ARG A CA 1
ATOM 671 C C . ARG A 1 85 ? 13.450 -6.546 -11.577 1.00 88.88 85 ARG A C 1
ATOM 673 O O . ARG A 1 85 ? 12.773 -7.213 -10.802 1.00 88.88 85 ARG A O 1
ATOM 680 N N . PHE A 1 86 ? 13.290 -6.598 -12.899 1.00 90.44 86 PHE A N 1
ATOM 681 C CA . PHE A 1 86 ? 12.288 -7.465 -13.525 1.00 90.44 86 PHE A CA 1
ATOM 682 C C . PHE A 1 86 ? 12.635 -8.947 -13.362 1.00 90.44 86 PHE A C 1
ATOM 684 O O . PHE A 1 86 ? 11.742 -9.749 -13.105 1.00 90.44 86 PHE A O 1
ATOM 691 N N . VAL A 1 87 ? 13.927 -9.290 -13.413 1.00 93.81 87 VAL A N 1
ATOM 692 C CA . VAL A 1 87 ? 14.411 -10.651 -13.128 1.00 93.81 87 VAL A CA 1
ATOM 693 C C . VAL A 1 87 ? 14.058 -11.068 -11.698 1.00 93.81 87 VAL A C 1
ATOM 695 O O . VAL A 1 87 ? 13.532 -12.158 -11.492 1.00 93.81 87 VAL A O 1
ATOM 698 N N . GLU A 1 88 ? 14.304 -10.205 -10.709 1.00 92.62 88 GLU A N 1
ATOM 699 C CA . GLU A 1 88 ? 13.928 -10.482 -9.317 1.00 92.62 88 GLU A CA 1
ATOM 700 C C . GLU A 1 88 ? 12.415 -10.596 -9.147 1.00 92.62 88 GLU A C 1
ATOM 702 O O . GLU A 1 88 ? 11.943 -11.513 -8.482 1.00 92.62 88 GLU A O 1
ATOM 707 N N . MET A 1 89 ? 11.638 -9.700 -9.758 1.00 91.69 89 MET A N 1
ATOM 708 C CA . MET A 1 89 ? 10.178 -9.754 -9.672 1.00 91.69 89 MET A CA 1
ATOM 709 C C . MET A 1 89 ? 9.622 -11.069 -10.225 1.00 91.69 89 MET A C 1
ATOM 711 O O . MET A 1 89 ? 8.790 -11.688 -9.564 1.00 91.69 89 MET A O 1
ATOM 715 N N . GLU A 1 90 ? 10.111 -11.534 -11.377 1.00 93.06 90 GLU A N 1
ATOM 716 C CA . G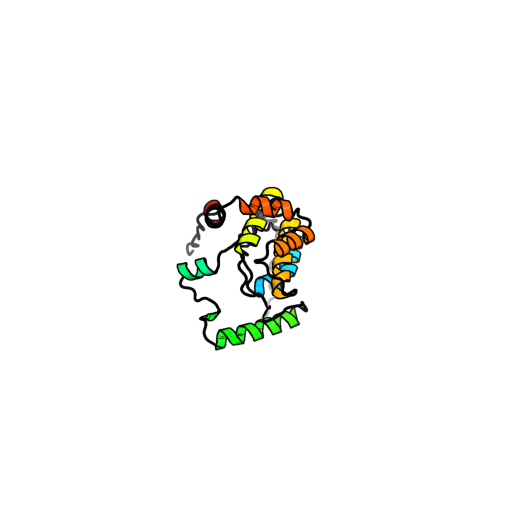LU A 1 90 ? 9.703 -12.826 -11.938 1.00 93.06 90 GLU A CA 1
ATOM 717 C C . GLU A 1 90 ? 10.136 -13.994 -11.043 1.00 93.06 90 GLU A C 1
ATOM 719 O O . GLU A 1 90 ? 9.341 -14.885 -10.747 1.00 93.06 90 GLU A O 1
ATOM 724 N N . ARG A 1 91 ? 11.368 -13.963 -10.522 1.00 94.69 91 ARG A N 1
ATOM 725 C CA . ARG A 1 91 ? 11.851 -14.992 -9.595 1.00 94.69 91 ARG A CA 1
ATOM 726 C C . ARG A 1 91 ? 10.971 -15.079 -8.348 1.00 94.69 91 ARG A C 1
ATOM 728 O O . ARG A 1 91 ? 10.582 -16.171 -7.941 1.00 94.69 91 ARG A O 1
ATOM 735 N N . TRP A 1 92 ? 10.628 -13.944 -7.744 1.00 93.19 92 TRP A N 1
ATOM 736 C CA . TRP A 1 92 ? 9.781 -13.910 -6.552 1.00 93.19 92 TRP A CA 1
ATOM 737 C C . TRP A 1 92 ? 8.343 -14.320 -6.840 1.00 93.19 92 TRP A C 1
ATOM 739 O O . TRP A 1 92 ? 7.764 -15.043 -6.031 1.00 93.19 92 TRP A O 1
ATOM 749 N N . ARG A 1 93 ? 7.788 -13.935 -7.994 1.00 92.88 93 ARG A N 1
ATOM 750 C CA . ARG A 1 93 ? 6.487 -14.427 -8.460 1.00 92.88 93 ARG A CA 1
ATOM 751 C C . ARG A 1 93 ? 6.451 -15.955 -8.467 1.00 92.88 93 ARG A C 1
ATOM 753 O O . ARG A 1 93 ? 5.520 -16.5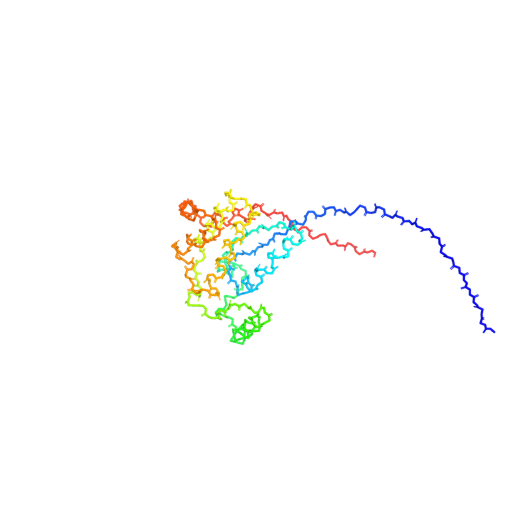34 -7.915 1.00 92.88 93 ARG A O 1
ATOM 760 N N . GLN A 1 94 ? 7.484 -16.591 -9.019 1.00 94.00 94 GLN A N 1
ATOM 761 C CA . GLN A 1 94 ? 7.604 -18.050 -9.079 1.00 94.00 94 GLN A CA 1
ATOM 762 C C . GLN A 1 94 ? 7.801 -18.675 -7.691 1.00 94.00 94 GLN A C 1
ATOM 764 O O . GLN A 1 94 ? 7.056 -19.577 -7.319 1.00 94.00 94 GLN A O 1
ATOM 769 N N . ILE A 1 95 ? 8.744 -18.168 -6.885 1.00 94.31 95 ILE A N 1
ATOM 770 C CA . ILE A 1 95 ? 9.024 -18.703 -5.536 1.00 94.31 95 ILE A CA 1
ATOM 771 C C . ILE A 1 95 ? 7.807 -18.569 -4.614 1.00 94.31 95 ILE A C 1
ATOM 773 O O . ILE A 1 95 ? 7.563 -19.433 -3.770 1.00 94.31 95 ILE A O 1
ATOM 777 N N . ARG A 1 96 ? 7.065 -17.460 -4.706 1.00 90.44 96 ARG A N 1
ATOM 778 C CA . ARG A 1 96 ? 5.904 -17.214 -3.843 1.00 90.44 96 ARG A CA 1
ATOM 779 C C . ARG A 1 96 ? 4.602 -17.780 -4.402 1.00 90.44 96 ARG A C 1
ATOM 781 O O . ARG A 1 96 ? 3.676 -17.924 -3.612 1.00 90.44 96 ARG A O 1
ATOM 788 N N . ASN A 1 97 ? 4.549 -18.106 -5.693 1.00 92.62 97 ASN A N 1
ATOM 789 C CA . ASN A 1 97 ? 3.347 -18.539 -6.405 1.00 92.62 97 ASN A CA 1
ATOM 790 C C . ASN A 1 97 ? 2.158 -17.580 -6.191 1.00 92.62 97 ASN A C 1
ATOM 792 O O . ASN A 1 97 ? 1.082 -17.984 -5.756 1.00 92.62 97 ASN A O 1
ATOM 796 N N . ILE A 1 98 ? 2.384 -16.288 -6.447 1.00 91.69 98 ILE A N 1
ATOM 797 C CA . ILE A 1 98 ? 1.375 -15.224 -6.305 1.00 91.69 98 ILE A CA 1
ATOM 798 C C . ILE A 1 98 ? 1.072 -14.573 -7.662 1.00 91.69 98 ILE A C 1
ATOM 800 O O . ILE A 1 98 ? 1.957 -14.528 -8.524 1.00 91.69 98 ILE A O 1
ATOM 804 N N . PRO A 1 99 ? -0.141 -14.030 -7.873 1.00 93.38 99 PRO A N 1
ATOM 805 C CA . PRO A 1 99 ? -0.403 -13.190 -9.035 1.00 93.38 99 PRO A CA 1
ATOM 806 C C . PRO A 1 99 ? 0.436 -11.911 -8.927 1.00 93.38 99 PRO A C 1
ATOM 808 O O . PRO A 1 99 ? 0.294 -11.161 -7.975 1.00 93.38 99 PRO A O 1
ATOM 811 N N . LEU A 1 100 ? 1.336 -11.669 -9.881 1.00 94.31 100 LEU A N 1
ATOM 812 C CA . LEU A 1 100 ? 2.168 -10.465 -9.916 1.00 94.31 100 LEU A CA 1
ATOM 813 C C . LEU A 1 100 ? 2.326 -9.996 -11.362 1.00 94.31 100 LEU A C 1
ATOM 815 O O . LEU A 1 100 ? 2.901 -10.702 -12.191 1.00 94.31 100 LEU A O 1
ATOM 819 N N . VAL A 1 101 ? 1.851 -8.789 -11.645 1.00 94.25 101 VAL A N 1
ATOM 820 C CA . VAL A 1 101 ? 2.056 -8.076 -12.903 1.00 94.25 101 VAL A CA 1
ATOM 821 C C . VAL A 1 101 ? 3.352 -7.278 -12.788 1.00 94.25 101 VAL A C 1
ATOM 823 O O . VAL A 1 101 ? 3.505 -6.424 -11.916 1.00 94.25 101 VAL A O 1
ATOM 826 N N . LEU A 1 102 ? 4.323 -7.567 -13.659 1.00 90.81 102 LEU A N 1
ATOM 827 C CA . LEU A 1 102 ? 5.659 -6.966 -13.572 1.00 90.81 102 LEU A CA 1
ATOM 828 C C . LEU A 1 102 ? 5.661 -5.474 -13.923 1.00 90.81 102 LEU A C 1
ATOM 830 O O . LEU A 1 102 ? 6.479 -4.712 -13.403 1.00 90.81 102 LEU A O 1
ATOM 834 N N . GLN A 1 103 ? 4.752 -5.070 -14.808 1.00 90.31 103 GLN A N 1
ATOM 835 C CA . GLN A 1 103 ? 4.575 -3.698 -15.272 1.00 90.31 103 GLN A CA 1
ATOM 836 C C . GLN A 1 103 ? 3.087 -3.334 -15.219 1.00 90.31 103 GLN A C 1
ATOM 838 O O . GLN A 1 103 ? 2.426 -3.361 -16.253 1.00 90.31 103 GLN A O 1
ATOM 843 N N . PRO A 1 104 ? 2.535 -3.050 -14.025 1.00 91.81 104 PRO A N 1
ATOM 844 C CA . PRO A 1 104 ? 1.121 -2.734 -13.905 1.00 91.81 104 PRO A CA 1
ATOM 845 C C . PRO A 1 104 ? 0.754 -1.468 -14.673 1.00 91.81 104 PRO A C 1
ATOM 847 O O . PRO A 1 104 ? 1.466 -0.463 -14.590 1.00 91.81 104 PRO A O 1
ATOM 850 N N . LYS A 1 105 ? -0.399 -1.488 -15.344 1.00 92.69 105 LYS A N 1
ATOM 851 C CA . LYS A 1 105 ? -0.902 -0.403 -16.199 1.00 92.69 105 LYS A CA 1
ATOM 852 C C . LYS A 1 105 ? -0.835 1.003 -15.591 1.00 92.69 105 LYS A C 1
ATOM 854 O O . LYS A 1 105 ? -0.487 1.949 -16.291 1.00 92.69 105 LYS A O 1
ATOM 859 N N . PHE A 1 106 ? -1.192 1.150 -14.316 1.00 89.50 106 PHE A N 1
ATOM 860 C CA . PHE A 1 106 ? -1.298 2.456 -13.650 1.00 89.50 106 PHE A CA 1
ATOM 861 C C . PHE A 1 106 ? -0.059 2.835 -12.829 1.00 89.50 106 PHE A C 1
ATOM 863 O O . PHE A 1 106 ? -0.043 3.883 -12.193 1.00 89.50 106 PHE A O 1
ATOM 870 N N . TYR A 1 107 ? 0.989 2.006 -12.812 1.00 85.25 107 TYR A N 1
ATOM 871 C CA . TYR A 1 107 ? 2.165 2.270 -11.987 1.00 85.25 107 TYR A CA 1
ATOM 872 C C . TYR A 1 107 ? 3.183 3.190 -12.694 1.00 85.25 107 TYR A C 1
ATOM 874 O O . TYR A 1 107 ? 3.569 2.916 -13.833 1.00 85.25 107 TYR A O 1
ATOM 882 N N . PRO A 1 108 ? 3.737 4.215 -12.014 1.00 86.00 108 PRO A N 1
ATOM 883 C CA . PRO A 1 108 ? 3.437 4.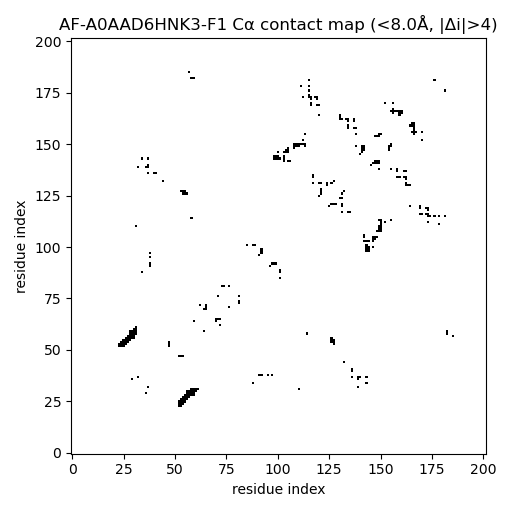643 -10.644 1.00 86.00 108 PRO A CA 1
ATOM 884 C C . PRO A 1 108 ? 2.165 5.507 -10.566 1.00 86.00 108 PRO A C 1
ATOM 886 O O . PRO A 1 108 ? 2.066 6.508 -11.271 1.00 86.00 108 PRO A O 1
ATOM 889 N N . ALA A 1 109 ? 1.243 5.144 -9.670 1.00 86.94 109 ALA A N 1
ATOM 890 C CA . ALA A 1 109 ? 0.069 5.947 -9.319 1.00 86.94 109 ALA A CA 1
ATOM 891 C C . ALA A 1 109 ? 0.379 6.866 -8.121 1.00 86.94 109 ALA A C 1
ATOM 893 O O . ALA A 1 109 ? 1.337 6.610 -7.388 1.00 86.94 109 ALA A O 1
ATOM 894 N N . ASP A 1 110 ? -0.415 7.924 -7.923 1.00 88.31 110 ASP A N 1
ATOM 895 C CA . ASP A 1 110 ? -0.291 8.816 -6.762 1.00 88.31 110 ASP A CA 1
ATOM 896 C C . ASP A 1 110 ? -0.933 8.192 -5.500 1.00 88.31 110 ASP A C 1
ATOM 898 O O . ASP A 1 110 ? -2.134 7.907 -5.500 1.00 88.31 110 ASP A O 1
ATOM 902 N N . PRO A 1 111 ? -0.173 8.005 -4.400 1.00 89.44 111 PRO A N 1
ATOM 903 C CA . PRO A 1 111 ? -0.688 7.493 -3.129 1.00 89.44 111 PRO A CA 1
ATOM 904 C C . PRO A 1 111 ? -1.695 8.323 -2.396 1.00 89.44 111 PRO A C 1
ATOM 906 O O . PRO A 1 111 ? -2.314 7.824 -1.457 1.00 89.44 111 PRO A O 1
ATOM 909 N N . SER A 1 112 ? -1.672 9.620 -2.656 1.00 89.06 112 SER A N 1
ATOM 910 C CA . SER A 1 112 ? -1.826 10.576 -1.568 1.00 89.06 112 SER A CA 1
ATOM 911 C C . SER A 1 112 ? -3.191 10.475 -0.905 1.00 89.06 112 SER A C 1
ATOM 913 O O . SER A 1 112 ? -3.297 10.533 0.317 1.00 89.06 112 SER A O 1
ATOM 915 N N . LEU A 1 113 ? -4.226 10.230 -1.706 1.00 91.94 113 LEU A N 1
ATOM 916 C CA . LEU A 1 113 ? -5.575 10.011 -1.208 1.00 91.94 113 LEU A CA 1
ATOM 917 C C . LEU A 1 113 ? -5.711 8.692 -0.431 1.00 91.94 113 LEU A C 1
ATOM 919 O O . LEU A 1 113 ? -6.302 8.683 0.644 1.00 91.94 113 LEU A O 1
ATOM 923 N N . ALA A 1 114 ? -5.126 7.595 -0.922 1.00 93.81 114 ALA A N 1
ATOM 924 C CA . ALA A 1 114 ? -5.145 6.305 -0.231 1.00 93.81 114 ALA A CA 1
ATOM 925 C C . ALA A 1 114 ? -4.408 6.367 1.118 1.00 93.81 114 ALA A C 1
ATOM 927 O O . ALA A 1 114 ? -4.849 5.758 2.088 1.00 93.81 114 ALA A O 1
ATOM 928 N N . HIS A 1 115 ? -3.318 7.136 1.200 1.00 92.56 115 HIS A N 1
ATOM 929 C CA . HIS A 1 115 ? -2.610 7.396 2.455 1.00 92.56 115 HIS A CA 1
ATOM 930 C C . HIS A 1 115 ? -3.474 8.144 3.472 1.00 92.56 115 HIS A C 1
ATOM 932 O O . HIS A 1 115 ? -3.518 7.737 4.628 1.00 92.56 115 HIS A O 1
ATOM 938 N N . ARG A 1 116 ? -4.188 9.198 3.058 1.00 91.75 116 ARG A N 1
ATOM 939 C CA . ARG A 1 116 ? -5.095 9.919 3.966 1.00 91.75 116 ARG A CA 1
ATOM 940 C C . ARG A 1 116 ? -6.244 9.030 4.443 1.00 91.75 116 ARG A C 1
ATOM 942 O O . ARG A 1 116 ? -6.536 9.008 5.631 1.00 91.75 116 ARG A O 1
ATOM 949 N N . VAL A 1 117 ? -6.821 8.214 3.555 1.00 95.00 117 VAL A N 1
ATOM 950 C CA . VAL A 1 117 ? -7.846 7.220 3.933 1.00 95.00 117 VAL A CA 1
ATOM 951 C C . VAL A 1 117 ? -7.294 6.177 4.909 1.00 95.00 117 VAL A C 1
ATOM 953 O O . VAL A 1 117 ? -7.970 5.828 5.872 1.00 95.00 117 VAL A O 1
ATOM 956 N N . LEU A 1 118 ? -6.056 5.710 4.715 1.00 94.38 118 LEU A N 1
ATOM 957 C CA . LEU A 1 118 ? -5.386 4.810 5.658 1.00 94.38 118 LEU A CA 1
ATOM 958 C C . LEU A 1 118 ? -5.246 5.454 7.045 1.00 94.38 118 LEU A C 1
ATOM 960 O O . LEU A 1 118 ? -5.510 4.798 8.051 1.00 94.38 118 LEU A O 1
ATOM 964 N N . LEU A 1 119 ? -4.844 6.722 7.114 1.00 92.38 119 LEU A N 1
ATOM 965 C CA . LEU A 1 119 ? -4.689 7.433 8.383 1.00 92.38 119 LEU A CA 1
ATOM 966 C C . LEU A 1 119 ? -6.036 7.677 9.076 1.00 92.38 119 LEU A C 1
ATOM 968 O O . LEU A 1 119 ? -6.138 7.420 10.275 1.00 92.38 119 LEU A O 1
ATOM 972 N N . ALA A 1 120 ? -7.076 8.058 8.330 1.00 93.50 120 ALA A N 1
ATOM 973 C CA . ALA A 1 120 ? -8.442 8.151 8.848 1.00 93.50 120 ALA A CA 1
ATOM 974 C C . ALA A 1 120 ? -8.909 6.801 9.426 1.00 93.50 120 ALA A C 1
ATOM 976 O O . ALA A 1 120 ? -9.317 6.722 10.583 1.00 93.50 120 ALA A O 1
ATOM 977 N N . ALA A 1 121 ? -8.718 5.705 8.683 1.00 95.00 121 ALA A N 1
ATOM 978 C CA . ALA A 1 121 ? -9.063 4.360 9.149 1.00 95.00 121 ALA A CA 1
ATOM 979 C C . ALA A 1 121 ? -8.281 3.962 10.411 1.00 95.00 121 ALA A C 1
ATOM 981 O O . ALA A 1 121 ? -8.833 3.368 11.330 1.00 95.00 121 ALA A O 1
ATOM 982 N N . THR A 1 122 ? -6.996 4.316 10.474 1.00 92.75 122 THR A N 1
ATOM 983 C CA . THR A 1 122 ? -6.120 4.065 11.630 1.00 92.75 122 THR A CA 1
ATOM 984 C C . THR A 1 122 ? -6.602 4.826 12.870 1.00 92.75 122 THR A C 1
ATOM 986 O O . THR A 1 122 ? -6.558 4.290 13.978 1.00 92.75 122 THR A O 1
ATOM 989 N N . LYS A 1 123 ? -7.075 6.067 12.698 1.00 91.31 123 LYS A N 1
ATOM 990 C CA . LYS A 1 123 ? -7.616 6.910 13.773 1.00 91.31 123 LYS A CA 1
ATOM 991 C C . LYS A 1 123 ? -8.924 6.348 14.331 1.00 91.31 123 LYS A C 1
ATOM 993 O O . LYS A 1 123 ? -9.102 6.354 15.544 1.00 91.31 123 LYS A O 1
ATOM 998 N N . GLU A 1 124 ? -9.801 5.835 13.470 1.00 93.88 124 GLU A N 1
ATOM 999 C CA . GLU A 1 124 ? -11.087 5.260 13.884 1.00 93.88 124 GLU A CA 1
ATOM 1000 C C . GLU A 1 124 ? -10.978 3.847 14.460 1.00 93.88 124 GLU A C 1
ATOM 1002 O O . GLU A 1 124 ? -11.571 3.544 15.491 1.00 93.88 124 GLU A O 1
ATOM 1007 N N . GLN A 1 125 ? -10.245 2.965 13.779 1.00 95.06 125 GLN A N 1
ATOM 1008 C CA . GLN A 1 125 ? -10.225 1.530 14.077 1.00 95.06 125 GLN A CA 1
ATOM 1009 C C . GLN A 1 125 ? -9.089 1.135 15.028 1.00 95.06 125 GLN A C 1
ATOM 1011 O O . GLN A 1 125 ? -9.064 0.012 15.530 1.00 95.06 125 GLN A O 1
ATOM 1016 N N . GLY A 1 126 ? -8.135 2.039 15.260 1.00 91.50 126 GLY A N 1
ATOM 1017 C CA . GLY A 1 126 ? -6.897 1.770 15.980 1.00 91.50 126 GLY A CA 1
ATOM 1018 C C . GLY A 1 126 ? -5.742 1.369 15.057 1.00 91.50 126 GLY A C 1
ATOM 1019 O O . GLY A 1 126 ? -5.928 0.868 13.946 1.00 91.50 126 GLY A O 1
ATOM 1020 N N . LYS A 1 127 ? -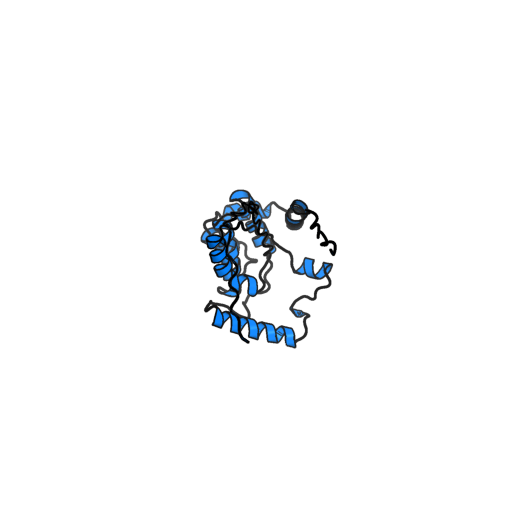4.513 1.596 15.543 1.00 85.50 127 LYS A N 1
ATOM 1021 C CA . LYS A 1 127 ? -3.278 1.455 14.752 1.00 85.50 127 LYS A CA 1
ATOM 1022 C C . LYS A 1 127 ? -2.972 0.024 14.289 1.00 85.50 127 LYS A C 1
ATOM 1024 O O . LYS A 1 127 ? -2.384 -0.135 13.226 1.00 85.50 127 LYS A O 1
ATOM 1029 N N . ASP A 1 128 ? -3.388 -0.968 15.073 1.00 89.06 128 ASP A N 1
ATOM 1030 C CA . ASP A 1 128 ? -3.135 -2.405 14.875 1.00 89.06 128 ASP A CA 1
ATOM 1031 C C . ASP A 1 128 ? -4.451 -3.156 14.594 1.00 89.06 128 ASP A C 1
ATOM 1033 O O . ASP A 1 128 ? -4.784 -4.163 15.217 1.00 89.06 128 ASP A O 1
ATOM 1037 N N . SER A 1 129 ? -5.288 -2.576 13.728 1.00 92.94 129 SER A N 1
ATOM 1038 C CA . SER A 1 129 ? -6.597 -3.136 13.385 1.00 92.94 129 SER A CA 1
ATOM 1039 C C . SER A 1 129 ? -6.503 -4.120 12.211 1.00 92.94 129 SER A C 1
ATOM 1041 O O . SER A 1 129 ? -5.992 -3.752 11.147 1.00 92.94 129 SER A O 1
ATOM 1043 N N . PRO A 1 130 ? -7.096 -5.330 12.314 1.00 93.75 130 PRO A N 1
ATOM 1044 C CA . PRO A 1 130 ? -7.230 -6.271 11.197 1.00 93.75 130 PRO A CA 1
ATOM 1045 C C . PRO A 1 130 ? -7.809 -5.658 9.917 1.00 93.75 130 PRO A C 1
ATOM 1047 O O . PRO A 1 130 ? -7.348 -5.992 8.825 1.00 93.75 130 PRO A O 1
ATOM 1050 N N . LEU A 1 131 ? -8.770 -4.736 10.043 1.00 96.25 131 LEU A N 1
ATOM 1051 C CA . LEU A 1 131 ? -9.397 -4.064 8.898 1.00 96.25 131 LEU A CA 1
ATOM 1052 C C . LEU A 1 131 ? -8.418 -3.105 8.207 1.00 96.25 131 LEU A C 1
ATOM 1054 O O . LEU A 1 131 ? -8.356 -3.039 6.980 1.00 96.25 131 LEU A O 1
ATOM 1058 N N . VAL A 1 132 ? -7.593 -2.409 8.994 1.00 94.81 132 VAL A N 1
ATOM 1059 C CA . VAL A 1 132 ? -6.532 -1.531 8.483 1.00 94.81 132 VAL A CA 1
ATOM 1060 C C . VAL A 1 132 ? -5.453 -2.355 7.771 1.00 94.81 132 VAL A C 1
ATOM 1062 O O . VAL A 1 132 ? -5.038 -1.994 6.667 1.00 94.81 132 VAL A O 1
ATOM 1065 N N . HIS A 1 133 ? -5.041 -3.497 8.338 1.00 93.75 133 HIS A N 1
ATOM 1066 C CA . HIS A 1 133 ? -4.107 -4.422 7.679 1.00 93.75 133 HIS A CA 1
ATOM 1067 C C . HIS A 1 133 ? -4.647 -4.937 6.342 1.00 93.75 133 HIS A C 1
ATOM 1069 O O . HIS A 1 133 ? -3.915 -4.952 5.346 1.00 93.75 133 HIS A O 1
ATOM 1075 N N . GLU A 1 134 ? -5.925 -5.322 6.291 1.00 95.25 134 GLU A N 1
ATOM 1076 C CA . GLU A 1 134 ? -6.533 -5.798 5.049 1.00 95.25 134 GLU A CA 1
ATOM 1077 C C . GLU A 1 134 ? -6.650 -4.677 4.010 1.00 95.25 134 GLU A C 1
ATOM 1079 O O . GLU A 1 134 ? -6.348 -4.917 2.842 1.00 95.25 134 GLU A O 1
ATOM 1084 N N . PHE A 1 135 ? -6.976 -3.442 4.409 1.00 96.56 135 PHE A N 1
ATOM 1085 C CA . PHE A 1 135 ? -7.016 -2.299 3.491 1.00 96.56 135 PHE A CA 1
ATOM 1086 C C . PHE A 1 135 ? -5.656 -2.032 2.839 1.00 96.56 135 PHE A C 1
ATOM 1088 O O . PHE A 1 135 ? -5.574 -1.873 1.617 1.00 96.56 135 PHE A O 1
ATOM 1095 N N . VAL A 1 136 ? -4.572 -2.057 3.624 1.00 94.75 136 VAL A N 1
ATOM 1096 C CA . VAL A 1 136 ? -3.210 -1.929 3.087 1.00 94.75 136 VAL A CA 1
ATOM 1097 C C . VAL A 1 136 ? -2.940 -3.042 2.084 1.00 94.75 136 VAL A C 1
ATOM 1099 O O . VAL A 1 136 ? -2.565 -2.748 0.948 1.00 94.75 136 VAL A O 1
ATOM 1102 N N . HIS A 1 137 ? -3.192 -4.303 2.453 1.00 94.06 137 HIS A N 1
ATOM 1103 C CA . HIS A 1 137 ? -2.989 -5.442 1.558 1.00 94.06 137 HIS A CA 1
ATOM 1104 C C . HIS A 1 137 ? -3.795 -5.310 0.255 1.00 94.06 137 HIS A C 1
ATOM 1106 O O . HIS A 1 137 ? -3.253 -5.537 -0.828 1.00 94.06 137 HIS A O 1
ATOM 1112 N N . LYS A 1 138 ? -5.063 -4.896 0.335 1.00 95.50 138 LYS A N 1
ATOM 1113 C CA . LYS A 1 138 ? -5.926 -4.673 -0.830 1.00 95.50 138 LYS A CA 1
ATOM 1114 C C . LYS A 1 138 ? -5.394 -3.565 -1.731 1.00 95.50 138 LYS A C 1
ATOM 1116 O O . LYS A 1 138 ? -5.398 -3.742 -2.945 1.00 95.50 138 LYS A O 1
ATOM 1121 N N . GLY A 1 139 ? -4.856 -2.483 -1.171 1.00 95.12 139 GLY A N 1
ATOM 1122 C CA . GLY A 1 139 ? -4.138 -1.455 -1.931 1.00 95.12 139 GLY A CA 1
ATOM 1123 C C . GLY A 1 139 ? -2.901 -2.002 -2.651 1.00 95.12 139 GLY A C 1
ATOM 1124 O O . GLY A 1 139 ? -2.658 -1.669 -3.812 1.00 95.12 139 GLY A O 1
ATOM 1125 N N . LE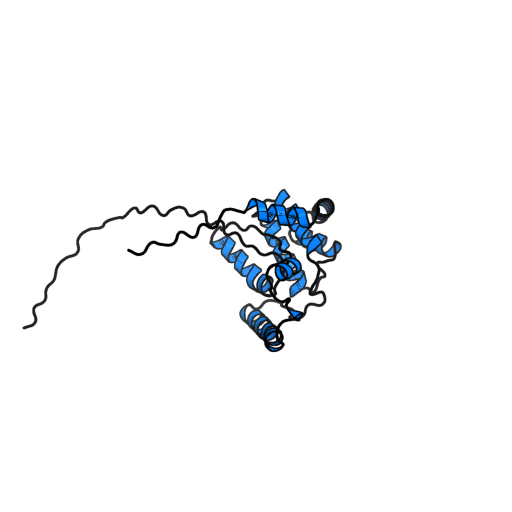U A 1 140 ? -2.148 -2.894 -1.997 1.00 93.75 140 LEU A N 1
ATOM 1126 C CA . LEU A 1 140 ? -0.989 -3.563 -2.596 1.00 93.75 140 LEU A CA 1
ATOM 1127 C C . LEU A 1 140 ? -1.395 -4.459 -3.773 1.00 93.75 140 LEU A C 1
ATOM 1129 O O . LEU A 1 140 ? -0.830 -4.367 -4.864 1.00 93.75 140 LEU A O 1
ATOM 1133 N N . GLU A 1 141 ? -2.404 -5.293 -3.551 1.00 95.06 141 GLU A N 1
ATOM 1134 C CA . GLU A 1 141 ? -2.978 -6.215 -4.528 1.00 95.06 141 GLU A CA 1
ATOM 1135 C C . GLU A 1 141 ? -3.610 -5.480 -5.718 1.00 95.06 141 GLU A C 1
ATOM 1137 O O . GLU A 1 141 ? -3.454 -5.901 -6.868 1.00 95.06 141 GLU A O 1
ATOM 1142 N N . ALA A 1 142 ? -4.278 -4.354 -5.458 1.00 96.19 142 ALA A N 1
ATOM 1143 C CA . ALA A 1 142 ? -4.891 -3.502 -6.467 1.00 96.19 142 ALA A CA 1
ATOM 1144 C C . ALA A 1 142 ? -3.881 -3.089 -7.542 1.00 96.19 142 ALA A C 1
ATOM 1146 O O . ALA A 1 142 ? -4.153 -3.250 -8.728 1.00 96.19 142 ALA A O 1
ATOM 1147 N N . VAL A 1 143 ? -2.692 -2.638 -7.137 1.00 93.88 143 VAL A N 1
ATOM 1148 C CA . VAL A 1 143 ? -1.639 -2.231 -8.075 1.00 93.88 143 VAL A CA 1
ATOM 1149 C C . VAL A 1 143 ? -0.990 -3.442 -8.732 1.00 93.88 143 VAL A C 1
ATOM 1151 O O . VAL A 1 143 ? -0.889 -3.500 -9.951 1.00 93.88 143 VAL A O 1
ATOM 1154 N N . TRP A 1 144 ? -0.519 -4.402 -7.936 1.00 94.38 144 TRP A N 1
ATOM 1155 C CA . TRP A 1 144 ? 0.438 -5.404 -8.412 1.00 94.38 144 TRP A CA 1
ATOM 1156 C C . TRP A 1 144 ? -0.188 -6.672 -8.983 1.00 94.38 144 TRP A C 1
ATOM 1158 O O . TRP A 1 144 ? 0.523 -7.435 -9.628 1.00 94.38 144 TRP A O 1
ATOM 1168 N N . ALA A 1 145 ? -1.484 -6.903 -8.780 1.00 95.38 145 ALA A N 1
ATOM 1169 C CA . ALA A 1 145 ? -2.170 -8.098 -9.273 1.00 95.38 145 ALA A CA 1
ATOM 1170 C C . ALA A 1 145 ? -3.448 -7.788 -10.060 1.00 95.38 145 ALA A C 1
ATOM 1172 O O . ALA A 1 145 ? -3.757 -8.505 -11.008 1.00 95.38 145 ALA A O 1
ATOM 1173 N N . ARG A 1 146 ? -4.188 -6.737 -9.678 1.00 96.50 146 ARG A N 1
ATOM 1174 C CA . ARG A 1 146 ? -5.495 -6.395 -10.276 1.00 96.50 146 ARG A CA 1
ATOM 1175 C C . ARG A 1 146 ? -5.438 -5.246 -11.284 1.00 96.50 146 ARG A C 1
ATOM 1177 O O . ARG A 1 146 ? -6.451 -4.962 -11.913 1.00 96.50 146 ARG A O 1
ATOM 1184 N N . GLU A 1 147 ? -4.287 -4.585 -11.412 1.00 94.94 147 GLU A N 1
ATOM 1185 C CA . GLU A 1 147 ? -4.077 -3.419 -12.280 1.00 94.94 147 GLU A CA 1
ATOM 1186 C C . GLU A 1 147 ? -5.144 -2.322 -12.113 1.00 94.94 147 GLU A C 1
ATOM 1188 O O . GLU A 1 147 ? -5.666 -1.786 -13.090 1.00 94.94 147 GLU A O 1
ATOM 1193 N N . LEU A 1 148 ? -5.481 -1.980 -10.870 1.00 96.38 148 LEU A N 1
ATOM 1194 C CA . LEU A 1 148 ? -6.414 -0.906 -10.532 1.00 96.38 148 LEU A CA 1
ATOM 1195 C C . LEU A 1 148 ? -5.672 0.403 -10.230 1.00 96.38 148 LEU A C 1
ATOM 1197 O O . LEU A 1 148 ? -4.564 0.404 -9.691 1.00 96.38 148 LEU A O 1
ATOM 1201 N N . ASP A 1 149 ? -6.314 1.525 -10.554 1.00 95.88 149 ASP A N 1
ATOM 1202 C CA . ASP A 1 149 ? -5.780 2.862 -10.301 1.00 95.88 149 ASP A CA 1
ATOM 1203 C C . ASP A 1 149 ? -6.075 3.321 -8.869 1.00 95.88 149 ASP A C 1
ATOM 1205 O O . ASP A 1 149 ? -7.190 3.734 -8.546 1.00 95.88 149 ASP A O 1
ATOM 1209 N N . ILE A 1 150 ? -5.059 3.284 -8.012 1.00 93.81 150 ILE A N 1
ATOM 1210 C CA . ILE A 1 150 ? -5.171 3.720 -6.616 1.00 93.81 150 ILE A CA 1
ATOM 1211 C C . ILE A 1 150 ? -5.088 5.243 -6.427 1.00 93.81 150 ILE A C 1
ATOM 1213 O O . ILE A 1 150 ? -5.174 5.699 -5.291 1.00 93.81 150 ILE A O 1
ATOM 1217 N N . ALA A 1 151 ? -4.982 6.033 -7.502 1.00 93.31 151 ALA A N 1
ATOM 1218 C CA . ALA A 1 151 ? -5.260 7.471 -7.460 1.00 93.31 151 ALA A CA 1
ATOM 1219 C C . ALA A 1 151 ? -6.771 7.771 -7.570 1.00 93.31 151 ALA A C 1
ATOM 1221 O O . ALA A 1 151 ? -7.219 8.882 -7.283 1.00 93.31 151 ALA A O 1
ATOM 1222 N N . SER A 1 152 ? -7.586 6.783 -7.959 1.00 96.50 152 SER A N 1
ATOM 1223 C CA . SER A 1 152 ? -9.032 6.943 -8.099 1.00 96.50 152 SER A CA 1
ATOM 1224 C C . SER A 1 152 ? -9.754 6.818 -6.759 1.00 96.50 152 SER A C 1
ATOM 1226 O O . SER A 1 152 ? -9.759 5.758 -6.132 1.00 96.50 152 SER A O 1
ATOM 1228 N N . ALA A 1 153 ? -10.484 7.868 -6.372 1.00 96.75 153 ALA A N 1
ATOM 1229 C CA . ALA A 1 153 ? -11.335 7.861 -5.180 1.00 96.75 153 ALA A CA 1
ATOM 1230 C C . ALA A 1 153 ? -12.342 6.695 -5.176 1.00 96.75 153 ALA A C 1
ATOM 1232 O O . ALA A 1 153 ? -12.569 6.071 -4.143 1.00 96.75 153 ALA A O 1
ATOM 1233 N N . LYS A 1 154 ? -12.904 6.347 -6.344 1.00 98.06 154 LYS A N 1
ATOM 1234 C CA . LYS A 1 154 ? -13.843 5.220 -6.477 1.00 98.06 154 LYS A CA 1
ATOM 1235 C C . LYS A 1 154 ? -13.174 3.880 -6.168 1.00 98.06 154 LYS A C 1
ATOM 1237 O O . LYS A 1 154 ? -13.778 3.044 -5.503 1.00 98.06 154 LYS A O 1
ATOM 1242 N N . VAL A 1 155 ? -11.941 3.685 -6.641 1.00 98.12 155 VAL A N 1
ATOM 1243 C CA . VAL A 1 155 ? -11.158 2.474 -6.356 1.00 98.12 155 VAL A CA 1
ATOM 1244 C C . VAL A 1 155 ? -10.810 2.419 -4.874 1.00 98.12 155 VAL A C 1
ATOM 1246 O O . VAL A 1 155 ? -11.005 1.382 -4.258 1.00 98.12 155 VAL A O 1
ATOM 1249 N N . ILE A 1 156 ? -10.376 3.528 -4.274 1.00 97.88 156 ILE A N 1
ATOM 1250 C CA . ILE A 1 156 ? -10.044 3.579 -2.843 1.00 97.88 156 ILE A CA 1
ATOM 1251 C C . ILE A 1 156 ? -11.252 3.208 -1.974 1.00 97.88 156 ILE A C 1
ATOM 1253 O O . ILE A 1 156 ? -11.126 2.348 -1.106 1.00 97.88 156 ILE A O 1
ATOM 1257 N N . VAL A 1 157 ? -12.428 3.785 -2.248 1.00 98.38 157 VAL A N 1
ATOM 1258 C CA . VAL A 1 157 ? -13.681 3.439 -1.549 1.00 98.38 157 VAL A CA 1
ATOM 1259 C C . VAL A 1 157 ? -14.001 1.956 -1.713 1.00 98.38 157 VAL A C 1
ATOM 1261 O O . VAL A 1 157 ? -14.331 1.284 -0.741 1.00 98.38 157 VAL A O 1
ATOM 1264 N N . HIS A 1 158 ? -13.878 1.426 -2.931 1.00 98.56 158 HIS A N 1
ATOM 1265 C CA . HIS A 1 158 ? -14.118 0.011 -3.196 1.00 98.56 158 HIS A CA 1
ATOM 1266 C C . HIS A 1 158 ? -13.175 -0.900 -2.394 1.00 98.56 158 HIS A C 1
ATOM 1268 O O . HIS A 1 158 ? -13.646 -1.852 -1.780 1.00 98.56 158 HIS A O 1
ATOM 1274 N N . LEU A 1 159 ? -11.877 -0.588 -2.341 1.00 98.31 159 LEU A N 1
ATOM 1275 C CA . LEU A 1 159 ? -10.886 -1.365 -1.589 1.00 98.31 159 LEU A CA 1
ATOM 1276 C C . LEU A 1 159 ? -11.103 -1.278 -0.072 1.00 98.31 159 LEU A C 1
ATOM 1278 O O . LEU A 1 159 ? -10.937 -2.277 0.623 1.00 98.31 159 LEU A O 1
ATOM 1282 N N . ALA A 1 160 ? -11.493 -0.109 0.444 1.00 98.19 160 ALA A N 1
ATOM 1283 C CA . ALA A 1 160 ? -11.849 0.062 1.851 1.00 98.19 160 ALA A CA 1
ATOM 1284 C C . ALA A 1 160 ? -13.081 -0.780 2.218 1.00 98.19 160 ALA A C 1
ATOM 1286 O O . ALA A 1 160 ? -13.050 -1.514 3.203 1.00 98.19 160 ALA A O 1
ATOM 1287 N N . ASN A 1 161 ? -14.113 -0.770 1.370 1.00 98.56 161 ASN A N 1
ATOM 1288 C CA . ASN A 1 161 ? -15.299 -1.606 1.558 1.00 98.56 161 ASN A CA 1
ATOM 1289 C C . ASN A 1 161 ? -14.965 -3.107 1.491 1.00 98.56 161 ASN A C 1
ATOM 1291 O O . ASN A 1 161 ? -15.462 -3.879 2.306 1.00 98.56 161 ASN A O 1
ATOM 1295 N N . GLU A 1 162 ? -14.103 -3.538 0.560 1.00 98.31 162 GLU A N 1
ATOM 1296 C CA . GLU A 1 162 ? -13.619 -4.929 0.497 1.00 98.31 162 GLU A CA 1
ATOM 1297 C C . GLU A 1 162 ? -12.848 -5.345 1.760 1.00 98.31 162 GLU A C 1
ATOM 1299 O O . GLU A 1 162 ? -12.878 -6.516 2.135 1.00 98.31 162 GLU A O 1
ATOM 1304 N N . ALA A 1 163 ? -12.169 -4.401 2.416 1.00 97.62 163 ALA A N 1
ATOM 1305 C CA . ALA A 1 163 ? -11.482 -4.616 3.687 1.00 97.62 163 ALA A CA 1
ATOM 1306 C C . ALA A 1 163 ? -12.420 -4.577 4.910 1.00 97.62 163 ALA A C 1
ATOM 1308 O O . ALA A 1 163 ? -11.960 -4.806 6.026 1.00 97.62 163 ALA A O 1
ATOM 1309 N N . GLY A 1 164 ? -13.718 -4.305 4.720 1.00 98.06 164 GLY A N 1
ATOM 1310 C CA . GLY A 1 164 ? -14.714 -4.219 5.791 1.00 98.06 164 GLY A CA 1
ATOM 1311 C C . GLY A 1 164 ? -14.801 -2.854 6.483 1.00 98.06 164 GLY A C 1
ATOM 1312 O O . GLY A 1 164 ? -15.395 -2.760 7.553 1.00 98.06 164 GLY A O 1
ATOM 1313 N N . LEU A 1 165 ? -14.216 -1.808 5.897 1.00 98.06 165 LEU A N 1
ATOM 1314 C CA . LEU A 1 165 ? -14.308 -0.426 6.373 1.00 98.06 165 LEU A CA 1
ATOM 1315 C C . LEU A 1 165 ? -15.461 0.322 5.681 1.00 98.06 165 LEU A C 1
ATOM 1317 O O . LEU A 1 165 ? -15.862 -0.044 4.577 1.00 98.06 165 LEU A O 1
ATOM 1321 N N . ASP A 1 166 ? -15.944 1.420 6.274 1.00 97.94 166 ASP A N 1
ATOM 1322 C CA . ASP A 1 166 ? -16.833 2.360 5.572 1.00 97.94 166 ASP A CA 1
ATOM 1323 C C . ASP A 1 166 ? -16.003 3.291 4.679 1.00 97.94 166 ASP A C 1
ATOM 1325 O O . ASP A 1 166 ? -15.569 4.377 5.069 1.00 97.94 166 ASP A O 1
ATOM 1329 N N . GLY A 1 167 ? -15.748 2.847 3.449 1.00 97.44 167 GLY A N 1
ATOM 1330 C CA . GLY A 1 167 ? -14.887 3.563 2.517 1.00 97.44 167 GLY A CA 1
ATOM 1331 C C . GLY A 1 167 ? -15.399 4.951 2.148 1.00 97.44 167 GLY A C 1
ATOM 1332 O O . GLY A 1 167 ? -14.589 5.842 1.896 1.00 97.44 167 GLY A O 1
ATOM 1333 N N . LYS A 1 168 ? -16.722 5.160 2.113 1.00 97.38 168 LYS A N 1
ATOM 1334 C CA . LYS A 1 168 ? -17.290 6.470 1.776 1.00 97.38 168 LYS A CA 1
ATOM 1335 C C . LYS A 1 168 ? -17.077 7.446 2.930 1.00 97.38 168 LYS A C 1
ATOM 1337 O O . LYS A 1 168 ? -16.591 8.547 2.686 1.00 97.38 168 LYS A O 1
ATOM 1342 N N . HIS A 1 169 ? -17.376 7.019 4.155 1.00 96.69 169 HIS A N 1
ATOM 1343 C CA . HIS A 1 169 ? -17.153 7.825 5.351 1.00 96.69 169 HIS A CA 1
ATOM 1344 C C . HIS A 1 169 ? -15.679 8.215 5.510 1.00 96.69 169 HIS A C 1
ATOM 1346 O O . HIS A 1 169 ? -15.351 9.390 5.669 1.00 96.69 169 HIS A O 1
ATOM 1352 N N . LEU A 1 170 ? -14.776 7.244 5.367 1.00 96.25 170 LEU A N 1
ATOM 1353 C CA . LEU A 1 170 ? -13.337 7.480 5.474 1.00 96.25 170 LEU A CA 1
ATOM 1354 C C . LEU A 1 170 ? -12.805 8.403 4.376 1.00 96.25 170 LEU A C 1
ATOM 1356 O O . LEU A 1 170 ? -11.901 9.200 4.621 1.00 96.25 170 LEU A O 1
ATOM 1360 N N . LEU A 1 171 ? -13.351 8.313 3.159 1.00 95.69 171 LEU A N 1
ATOM 1361 C CA . LEU A 1 171 ? -12.985 9.220 2.076 1.00 95.69 171 LEU A CA 1
ATOM 1362 C C . LEU A 1 171 ? -13.400 10.665 2.387 1.00 95.69 171 LEU A C 1
ATOM 1364 O O . LEU A 1 171 ? -12.626 11.578 2.109 1.00 95.69 171 LEU A O 1
ATOM 1368 N N . GLU A 1 172 ? -14.593 10.871 2.947 1.00 94.25 172 GLU A N 1
ATOM 1369 C CA . GLU A 1 172 ? -15.080 12.195 3.354 1.00 94.25 172 GLU A CA 1
ATOM 1370 C C . GLU A 1 172 ? -14.185 12.800 4.446 1.00 94.25 172 GLU A C 1
ATOM 1372 O O . GLU A 1 172 ? -13.779 13.955 4.328 1.00 94.25 172 GLU A O 1
ATOM 1377 N N . GLN A 1 173 ? -13.783 12.009 5.447 1.00 90.69 173 GLN A N 1
ATOM 1378 C CA . GLN A 1 173 ? -12.819 12.451 6.462 1.00 90.69 173 GLN A CA 1
ATOM 1379 C C . GLN A 1 173 ? -11.454 12.805 5.855 1.00 90.69 173 GLN A C 1
ATOM 1381 O O . GLN A 1 173 ? -10.895 13.862 6.136 1.00 90.69 173 GLN A O 1
ATOM 1386 N N . ALA A 1 174 ? -10.944 11.960 4.956 1.00 88.75 174 ALA A N 1
ATOM 1387 C CA . ALA A 1 174 ? -9.640 12.127 4.316 1.00 88.75 174 ALA A CA 1
ATOM 1388 C C . ALA A 1 174 ? -9.542 13.332 3.358 1.00 88.75 174 ALA A C 1
ATOM 1390 O O . ALA A 1 174 ? -8.448 13.658 2.887 1.00 88.75 174 ALA A O 1
ATOM 1391 N N . GLN A 1 175 ? -10.665 13.961 2.999 1.00 80.69 175 GLN A N 1
ATOM 1392 C CA . GLN A 1 175 ? -10.699 15.181 2.184 1.00 80.69 175 GLN A CA 1
ATOM 1393 C C . GLN A 1 175 ? -10.593 16.464 3.019 1.00 80.69 175 GLN A C 1
ATOM 1395 O O . GLN A 1 175 ? -10.331 17.519 2.446 1.00 80.69 175 GLN A O 1
ATOM 1400 N N . GLY A 1 176 ? -10.772 16.380 4.342 1.00 67.94 176 GLY A N 1
ATOM 1401 C CA . GLY A 1 176 ? -10.698 17.524 5.254 1.00 67.94 176 GLY A CA 1
ATOM 1402 C C . GLY A 1 176 ? -9.305 17.827 5.818 1.00 67.94 176 GLY A C 1
ATOM 1403 O O . GLY A 1 176 ? -9.151 18.853 6.471 1.00 67.94 176 GLY A O 1
ATOM 1404 N N . GLU A 1 177 ? -8.309 16.966 5.586 1.00 62.12 177 GLU A N 1
ATOM 1405 C CA . GLU A 1 177 ? -6.984 17.038 6.224 1.00 62.12 177 GLU A CA 1
ATOM 1406 C C . GLU A 1 177 ? -5.857 17.245 5.184 1.00 62.12 177 GLU A C 1
ATOM 1408 O O . GLU A 1 177 ? -5.870 16.641 4.101 1.00 62.12 177 GLU A O 1
ATOM 1413 N N . ASP A 1 178 ? -4.873 18.102 5.498 1.00 65.50 178 ASP A N 1
ATOM 1414 C CA . ASP A 1 178 ? -3.711 18.351 4.633 1.00 65.50 178 ASP A CA 1
ATOM 1415 C C . ASP A 1 178 ? -2.730 17.167 4.682 1.00 65.50 178 ASP A C 1
ATOM 1417 O O . ASP A 1 178 ? -2.359 16.644 5.730 1.00 65.50 178 ASP A O 1
ATOM 1421 N N . ARG A 1 179 ? -2.273 16.743 3.503 1.00 64.44 179 ARG A N 1
ATOM 1422 C CA . ARG A 1 179 ? -1.345 15.628 3.304 1.00 64.44 179 ARG A CA 1
ATOM 1423 C C . ARG A 1 179 ? -0.016 15.806 4.049 1.00 64.44 179 ARG A C 1
ATOM 1425 O O . ARG A 1 179 ? 0.557 14.798 4.459 1.00 64.44 179 ARG A O 1
ATOM 1432 N N . LEU A 1 180 ? 0.521 17.026 4.115 1.00 57.69 180 LEU A N 1
ATOM 1433 C CA . LEU A 1 180 ? 1.851 17.278 4.686 1.00 57.69 180 LEU A CA 1
ATOM 1434 C C . LEU A 1 180 ? 1.817 17.289 6.212 1.00 57.69 180 LEU A C 1
ATOM 1436 O O . LEU A 1 180 ? 2.618 16.585 6.822 1.00 57.69 180 LEU A O 1
ATOM 1440 N N . GLU A 1 181 ? 0.833 17.971 6.798 1.00 62.28 181 GLU A N 1
ATOM 1441 C CA . GLU A 1 181 ? 0.625 18.006 8.252 1.00 62.28 181 GLU A CA 1
ATOM 1442 C C . GLU A 1 181 ? 0.464 16.586 8.816 1.00 62.28 181 GLU A C 1
ATOM 1444 O O . GLU A 1 181 ? 1.132 16.206 9.773 1.00 62.28 181 GLU A O 1
ATOM 1449 N N . MET A 1 182 ? -0.306 15.729 8.137 1.00 64.50 182 MET A N 1
ATOM 1450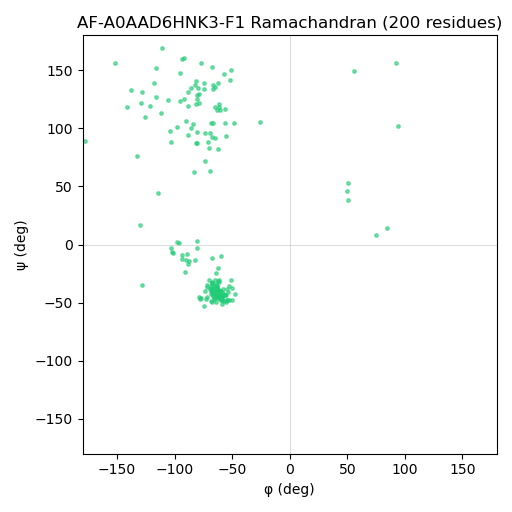 C CA . MET A 1 182 ? -0.492 14.338 8.563 1.00 64.50 182 MET A CA 1
ATOM 1451 C C . MET A 1 182 ? 0.789 13.488 8.535 1.00 64.50 182 MET A C 1
ATOM 1453 O O . MET A 1 182 ? 0.958 12.588 9.360 1.00 64.50 182 MET A O 1
ATOM 1457 N N . LEU A 1 183 ? 1.673 13.704 7.556 1.00 63.78 183 LEU A N 1
ATOM 1458 C CA . LEU A 1 183 ? 2.944 12.976 7.468 1.00 63.78 183 LEU A CA 1
ATOM 1459 C C . LEU A 1 183 ? 3.928 13.471 8.530 1.00 63.78 183 LEU A C 1
ATOM 1461 O O . LEU A 1 183 ? 4.627 12.657 9.133 1.00 63.78 183 LEU A O 1
ATOM 1465 N N . GLU A 1 184 ? 3.965 14.781 8.762 1.00 63.12 184 GLU A N 1
ATOM 1466 C CA . GLU A 1 184 ? 4.795 15.408 9.788 1.00 63.12 184 GLU A CA 1
ATOM 1467 C C . GLU A 1 184 ? 4.372 14.965 11.191 1.00 63.12 184 GLU A C 1
ATOM 1469 O O . GLU A 1 184 ? 5.232 14.535 11.955 1.00 63.12 184 GLU A O 1
ATOM 1474 N N . ASP A 1 185 ? 3.075 14.903 11.492 1.00 64.56 185 ASP A N 1
ATOM 1475 C CA . ASP A 1 185 ? 2.560 14.408 12.777 1.00 64.56 185 ASP A CA 1
ATOM 1476 C C . ASP A 1 185 ? 2.947 12.941 13.047 1.00 64.56 185 ASP A C 1
ATOM 1478 O O . ASP A 1 185 ? 3.327 12.557 14.161 1.00 64.56 185 ASP A O 1
ATOM 1482 N N . VAL A 1 186 ? 2.897 12.088 12.016 1.00 65.19 186 VAL A N 1
ATOM 1483 C CA . VAL A 1 186 ? 3.310 10.676 12.115 1.00 65.19 186 VAL A CA 1
ATOM 1484 C C . VAL A 1 186 ? 4.820 10.539 12.344 1.00 65.19 186 VAL A C 1
ATOM 1486 O O . VAL A 1 186 ? 5.255 9.595 13.009 1.00 65.19 186 VAL A O 1
ATOM 1489 N N . ILE A 1 187 ? 5.623 11.450 11.793 1.00 62.09 187 ILE A N 1
ATOM 1490 C CA . ILE A 1 187 ? 7.079 11.476 11.980 1.00 62.09 187 ILE A CA 1
ATOM 1491 C C . ILE A 1 187 ? 7.439 12.047 13.359 1.00 62.09 187 ILE A C 1
ATOM 1493 O O . ILE A 1 187 ? 8.266 11.463 14.060 1.00 62.09 187 ILE A O 1
ATOM 1497 N N . GLU A 1 188 ? 6.821 13.158 13.761 1.00 62.19 188 GLU A N 1
ATOM 1498 C CA . GLU A 1 188 ? 7.157 13.898 14.981 1.00 62.19 188 GLU A CA 1
ATOM 1499 C C . GLU A 1 188 ? 6.713 13.153 16.242 1.00 62.19 188 GLU A C 1
ATOM 1501 O O . GLU A 1 188 ? 7.462 13.104 17.216 1.00 62.19 188 GLU A O 1
ATOM 1506 N N . SER A 1 189 ? 5.563 12.468 16.203 1.00 58.94 189 SER A N 1
ATOM 1507 C CA . SER A 1 189 ? 5.082 11.639 17.323 1.00 58.94 189 SER A CA 1
ATOM 1508 C C . SER A 1 189 ? 6.030 10.499 17.726 1.00 58.94 189 SER A C 1
ATOM 1510 O O . SER A 1 189 ? 5.821 9.874 18.765 1.00 58.94 189 SER A O 1
ATOM 1512 N N . GLU A 1 190 ? 7.069 10.219 16.931 1.00 55.91 190 GLU A N 1
ATOM 1513 C CA . GLU A 1 190 ? 7.992 9.096 17.122 1.00 55.91 190 GLU A CA 1
ATOM 1514 C C . GLU A 1 190 ? 9.476 9.494 17.083 1.00 55.91 190 GLU A C 1
ATOM 1516 O O . GLU A 1 190 ? 10.340 8.622 16.957 1.00 55.91 190 GLU A O 1
ATOM 1521 N N . ARG A 1 191 ? 9.810 10.784 17.236 1.00 54.31 191 ARG A N 1
ATOM 1522 C CA . ARG A 1 191 ? 11.181 11.222 17.556 1.00 54.31 191 ARG A CA 1
ATOM 1523 C C . ARG A 1 191 ? 11.571 10.818 18.988 1.00 54.31 191 ARG A C 1
ATOM 1525 O O . ARG A 1 191 ? 11.868 11.651 19.835 1.00 54.31 191 ARG A O 1
ATOM 1532 N N . GLU A 1 192 ? 11.621 9.522 19.257 1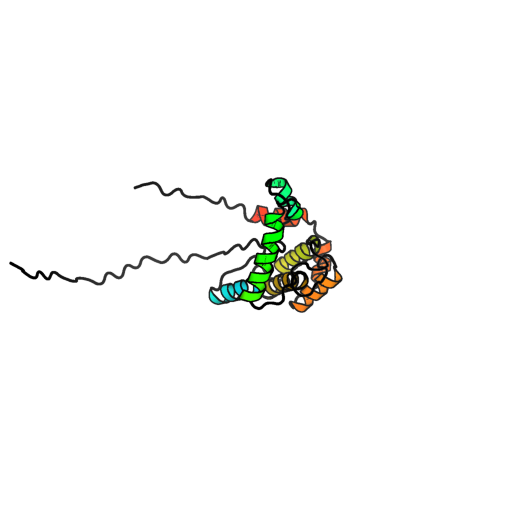.00 47.53 192 GLU A N 1
ATOM 1533 C CA . GLU A 1 192 ? 12.425 8.977 20.348 1.00 47.53 192 GLU A CA 1
ATOM 1534 C C . GLU A 1 192 ? 13.876 8.890 19.839 1.00 47.53 192 GLU A C 1
ATOM 1536 O O . GLU A 1 192 ? 14.119 8.307 18.773 1.00 47.53 192 GLU A O 1
ATOM 1541 N N . PRO A 1 193 ? 14.867 9.481 20.529 1.00 42.34 193 PRO A N 1
ATOM 1542 C CA . PRO A 1 193 ? 16.253 9.394 20.098 1.00 42.34 193 PRO A CA 1
ATOM 1543 C C . PRO A 1 193 ? 16.697 7.930 20.132 1.00 42.34 193 PRO A C 1
ATOM 1545 O O . PRO A 1 193 ? 16.791 7.318 21.198 1.00 42.34 193 PRO A O 1
ATOM 1548 N N . VAL A 1 194 ? 17.014 7.365 18.963 1.00 43.72 194 VAL A N 1
ATOM 1549 C CA . VAL A 1 194 ? 17.662 6.051 18.868 1.00 43.72 194 VAL A CA 1
ATOM 1550 C C . VAL A 1 194 ? 19.050 6.177 19.494 1.00 43.72 194 VAL A C 1
ATOM 1552 O O . VAL A 1 194 ? 20.024 6.563 18.849 1.00 43.72 194 VAL A O 1
ATOM 1555 N N . THR A 1 195 ? 19.129 5.891 20.790 1.00 37.06 195 THR A N 1
ATOM 1556 C CA . THR A 1 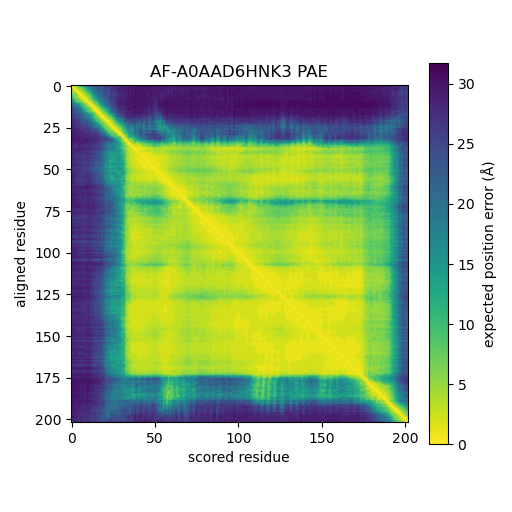195 ? 20.377 5.915 21.541 1.00 37.06 195 THR A CA 1
ATOM 1557 C C . THR A 1 195 ? 21.097 4.605 21.264 1.00 37.06 195 THR A C 1
ATOM 1559 O O . THR A 1 195 ? 20.818 3.579 21.881 1.00 37.06 195 THR A O 1
ATOM 1562 N N . PHE A 1 196 ? 22.027 4.620 20.312 1.00 37.81 196 PHE A N 1
ATOM 1563 C CA . PHE A 1 196 ? 22.984 3.531 20.171 1.00 37.81 196 PHE A CA 1
ATOM 1564 C C . PHE A 1 196 ? 23.934 3.581 21.370 1.00 37.81 196 PHE A C 1
ATOM 1566 O O . PHE A 1 196 ? 24.895 4.347 21.379 1.00 37.81 196 PHE A O 1
ATOM 1573 N N . GLN A 1 197 ? 23.659 2.787 22.406 1.00 40.97 197 GLN A N 1
ATOM 1574 C CA . GLN A 1 197 ? 24.643 2.551 23.456 1.00 40.97 197 GLN A CA 1
ATOM 1575 C C . GLN A 1 197 ? 25.805 1.769 22.839 1.00 40.97 197 GLN A C 1
ATOM 1577 O O . GLN A 1 197 ? 25.695 0.578 22.551 1.00 40.97 197 GLN A O 1
ATOM 1582 N N . SER A 1 198 ? 26.920 2.455 22.590 1.00 42.44 198 SER A N 1
ATOM 1583 C CA . SER A 1 198 ? 28.179 1.810 22.240 1.00 42.44 198 SER A CA 1
ATOM 1584 C C . SER A 1 198 ? 28.586 0.902 23.398 1.00 42.44 198 SER A C 1
ATOM 1586 O O . SER A 1 198 ? 28.850 1.395 24.496 1.00 42.44 198 SER A O 1
ATOM 1588 N N . ALA A 1 199 ? 28.630 -0.410 23.164 1.00 39.66 199 ALA A N 1
ATOM 1589 C CA . ALA A 1 199 ? 29.224 -1.344 24.109 1.00 39.66 199 ALA A CA 1
ATOM 1590 C C . ALA A 1 199 ? 30.673 -0.904 24.371 1.00 39.66 199 ALA A C 1
ATOM 1592 O O . ALA A 1 199 ? 31.482 -0.846 23.442 1.00 39.66 199 ALA A O 1
ATOM 1593 N N . GLN A 1 200 ? 30.984 -0.531 25.614 1.00 37.94 200 GLN A N 1
ATOM 1594 C CA . GLN A 1 200 ? 32.360 -0.241 26.000 1.00 37.94 200 GLN A CA 1
ATOM 1595 C C . GLN A 1 200 ? 33.169 -1.545 25.943 1.00 37.94 200 GLN A C 1
ATOM 1597 O O . GLN A 1 200 ? 32.677 -2.573 26.418 1.00 37.94 200 GLN A O 1
ATOM 1602 N N . PRO A 1 201 ? 34.370 -1.541 25.339 1.00 49.34 201 PRO A N 1
ATOM 1603 C CA . PRO A 1 201 ? 35.214 -2.725 25.318 1.00 49.34 201 PRO A CA 1
ATOM 1604 C C . PRO A 1 201 ? 35.685 -3.057 26.740 1.00 49.34 201 PRO A C 1
ATOM 1606 O O . PRO A 1 201 ? 36.019 -2.154 27.509 1.00 49.34 201 PRO A O 1
ATOM 1609 N N . ALA A 1 202 ? 35.655 -4.353 27.057 1.00 56.81 202 ALA A N 1
ATOM 1610 C CA . ALA A 1 202 ? 36.129 -4.935 28.312 1.00 56.81 202 ALA A CA 1
ATOM 1611 C C . ALA A 1 202 ? 37.658 -4.896 28.440 1.00 56.81 202 ALA A C 1
ATOM 1613 O O . ALA A 1 202 ? 38.338 -4.945 27.386 1.00 56.81 202 ALA A O 1
#

Mean predicted aligned error: 12.24 Å

InterPro domains:
  IPR001853 DSBA-like thioredoxin domain [PF01323] (42-179)
  IPR036249 Thioredoxin-like superfamily [SSF52833] (38-186)
  IPR051924 Glutathione S-transferase Kappa/NadH [PTHR42943] (38-183)

Sequence (202 aa):
MKGSFLVPVPGTNHDPRVEPEYQRKSTSSSGYLPSVGYIDCRRFQQLVIKTNAQVIYKPIDLIYTFSISGGLPVKQRAPQRLAYRFVEMERWRQIRNIPLVLQPKFYPADPSLAHRVLLAATKEQGKDSPLVHEFVHKGLEAVWARELDIASAKVIVHLANEAGLDGKHLLEQAQGEDRLEMLEDVIESEREPVTFQSAQPA